Protein AF-A0A644WZZ4-F1 (afdb_monomer_lite)

Foldseek 3Di:
DEFAPPDADQALLAADDDCPVWRPHHDPQHVPDCARVPHQFDAQWEWGQTPVGAIDIDGDHDQPDQGRHFAFQVSVPDHYYYGYDRVLAPLVRVVRSLVNVLVVVLVVCVVPVHALVVDDYSCVCVVVVGGDNDCPPVVRQVSNPHDSVNSRVSSRVVNVVVVVVVCDPVNVVVVVVVVCCVPWNFFFALVSDPPVLSVLLVVCVVVVVQVHPVPRGSGDTPVRSVVSSVVVVVVVVVVD

Structure (mmCIF, N/CA/C/O backbone):
data_AF-A0A644WZZ4-F1
#
_entry.id   AF-A0A644WZZ4-F1
#
loop_
_atom_site.group_PDB
_atom_site.id
_atom_site.type_symb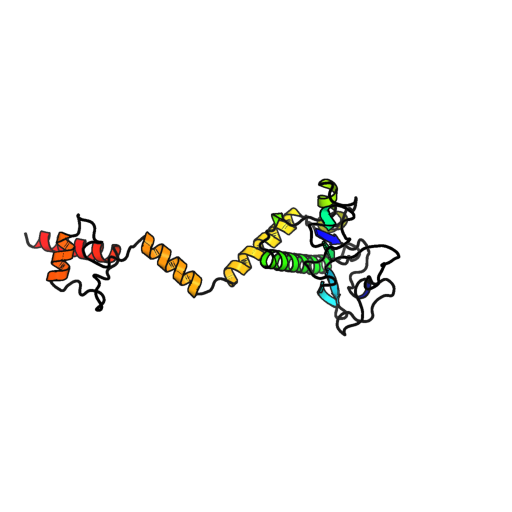ol
_atom_site.label_atom_id
_atom_site.label_alt_id
_atom_site.label_comp_id
_atom_site.label_asym_id
_atom_site.label_entity_id
_atom_site.label_seq_id
_atom_site.pdbx_PDB_ins_code
_atom_site.Cartn_x
_atom_site.Cartn_y
_atom_site.Cartn_z
_atom_site.occupancy
_atom_site.B_iso_or_equiv
_atom_site.auth_seq_id
_atom_site.auth_comp_id
_atom_site.auth_asym_id
_atom_site.auth_atom_id
_atom_site.pdbx_PDB_model_num
ATOM 1 N N . MET A 1 1 ? 5.176 6.376 -4.142 1.00 98.44 1 MET A N 1
ATOM 2 C CA . MET A 1 1 ? 4.920 6.642 -5.563 1.00 98.44 1 MET A CA 1
ATOM 3 C C . MET A 1 1 ? 4.856 5.302 -6.258 1.00 98.44 1 MET A C 1
ATOM 5 O O . MET A 1 1 ? 5.830 4.562 -6.210 1.00 98.44 1 MET A O 1
ATOM 9 N N . VAL A 1 2 ? 3.681 4.969 -6.779 1.00 98.62 2 VAL A N 1
ATOM 10 C CA . VAL A 1 2 ? 3.435 3.705 -7.474 1.00 98.62 2 VAL A CA 1
ATOM 11 C C . VAL A 1 2 ? 3.975 3.828 -8.894 1.00 98.62 2 VAL A C 1
ATOM 13 O O . VAL A 1 2 ? 3.577 4.754 -9.609 1.00 98.62 2 VAL A O 1
ATOM 16 N N . HIS A 1 3 ? 4.856 2.910 -9.272 1.00 98.56 3 HIS A N 1
ATOM 17 C CA . HIS A 1 3 ? 5.384 2.783 -10.622 1.00 98.56 3 HIS A CA 1
ATOM 18 C C . HIS A 1 3 ? 5.013 1.439 -11.240 1.00 98.56 3 HIS A C 1
ATOM 20 O O . HIS A 1 3 ? 4.603 0.505 -10.544 1.00 98.56 3 HIS A O 1
ATOM 26 N N . SER A 1 4 ? 5.174 1.337 -12.553 1.00 97.94 4 SER A N 1
ATOM 27 C CA . SER A 1 4 ? 5.207 0.053 -13.236 1.00 97.94 4 SER A CA 1
ATOM 28 C C . SER A 1 4 ? 6.288 0.039 -14.310 1.00 97.94 4 SER A C 1
ATOM 30 O O . SER A 1 4 ? 6.557 1.041 -14.971 1.00 97.94 4 SER A O 1
ATOM 32 N N . THR A 1 5 ? 6.900 -1.132 -14.487 1.00 96.44 5 THR A N 1
ATOM 33 C CA . THR A 1 5 ? 8.173 -1.283 -15.217 1.00 96.44 5 THR A CA 1
ATOM 34 C C . THR A 1 5 ? 8.126 -0.934 -16.711 1.00 96.44 5 THR A C 1
ATOM 36 O O . THR A 1 5 ? 9.178 -0.870 -17.351 1.00 96.44 5 THR A O 1
ATOM 39 N N . GLY A 1 6 ? 6.941 -0.752 -17.304 1.00 94.75 6 GLY A N 1
ATOM 40 C CA . GLY A 1 6 ? 6.762 -0.426 -18.722 1.00 94.75 6 GLY A CA 1
ATOM 41 C C . GLY A 1 6 ? 7.219 -1.521 -19.692 1.00 94.75 6 GLY A C 1
ATOM 42 O O . GLY A 1 6 ? 7.410 -1.253 -20.880 1.00 94.75 6 GLY A O 1
ATOM 43 N N . ALA A 1 7 ? 7.456 -2.740 -19.204 1.00 94.50 7 ALA A N 1
ATOM 44 C CA . ALA A 1 7 ? 8.013 -3.835 -19.982 1.00 94.50 7 ALA A CA 1
ATOM 45 C C . ALA A 1 7 ? 7.285 -5.143 -19.678 1.00 94.50 7 ALA A C 1
ATOM 47 O O . ALA A 1 7 ? 7.119 -5.500 -18.518 1.00 94.50 7 ALA A O 1
ATOM 48 N N . ASN A 1 8 ? 6.942 -5.894 -20.731 1.00 97.00 8 ASN A N 1
ATOM 49 C CA . ASN A 1 8 ? 6.299 -7.207 -20.636 1.00 97.00 8 ASN A CA 1
ATOM 50 C C . ASN A 1 8 ? 7.264 -8.261 -20.066 1.00 97.00 8 ASN A C 1
ATOM 52 O O . ASN A 1 8 ? 7.843 -9.079 -20.790 1.00 97.00 8 ASN A O 1
ATOM 56 N N . ASN A 1 9 ? 7.485 -8.194 -18.758 1.00 97.12 9 ASN A N 1
ATOM 57 C CA . ASN A 1 9 ? 8.237 -9.157 -17.986 1.00 97.12 9 ASN A CA 1
ATOM 58 C C . ASN A 1 9 ? 7.756 -9.148 -16.527 1.00 97.12 9 ASN A C 1
ATOM 60 O O . ASN A 1 9 ? 8.198 -8.309 -15.740 1.00 97.12 9 ASN A O 1
ATOM 64 N N . PRO A 1 10 ? 6.918 -10.123 -16.137 1.00 97.75 10 PRO A N 1
ATOM 65 C CA . PRO A 1 10 ? 6.328 -10.144 -14.805 1.00 97.75 10 PRO A CA 1
ATOM 66 C C . PRO A 1 10 ? 7.287 -10.664 -13.722 1.00 97.75 10 PRO A C 1
ATOM 68 O O . PRO A 1 10 ? 6.899 -10.750 -12.564 1.00 97.75 10 PRO A O 1
ATOM 71 N N . ASN A 1 11 ? 8.508 -11.089 -14.066 1.00 98.00 11 ASN A N 1
ATOM 72 C CA . ASN A 1 11 ? 9.377 -11.821 -13.142 1.00 98.00 11 ASN A CA 1
ATOM 73 C C . ASN A 1 11 ? 10.335 -10.884 -12.405 1.00 98.00 11 ASN A C 1
ATOM 75 O O . ASN A 1 11 ? 11.115 -10.176 -13.045 1.00 98.00 11 ASN A O 1
ATOM 79 N N . LEU A 1 12 ? 10.393 -10.989 -11.077 1.00 98.00 12 LEU A N 1
ATOM 80 C CA . LEU A 1 12 ? 11.305 -10.203 -10.242 1.00 98.00 12 LEU A CA 1
ATOM 81 C C . LEU A 1 12 ? 12.769 -10.411 -10.626 1.00 98.00 12 LEU A C 1
ATOM 83 O O . LEU A 1 12 ? 13.504 -9.436 -10.732 1.00 98.00 12 LEU A O 1
ATOM 87 N N . ARG A 1 13 ? 13.181 -11.641 -10.965 1.00 96.56 13 ARG A N 1
ATOM 88 C CA . ARG A 1 13 ? 14.552 -11.954 -11.426 1.00 96.56 13 ARG A CA 1
ATOM 89 C C . ARG A 1 13 ? 15.006 -11.167 -12.659 1.00 96.56 13 ARG A C 1
ATOM 91 O O . ARG A 1 13 ? 16.186 -11.182 -13.003 1.00 96.56 13 ARG A O 1
ATOM 98 N N . ARG A 1 14 ? 14.092 -10.507 -13.382 1.00 95.81 14 ARG A N 1
ATOM 99 C CA . ARG A 1 14 ? 14.459 -9.578 -14.457 1.00 95.81 14 ARG A CA 1
ATOM 100 C C . ARG A 1 14 ? 15.143 -8.329 -13.908 1.00 95.81 14 ARG A C 1
ATOM 102 O O . ARG A 1 14 ? 16.076 -7.849 -14.545 1.00 95.81 14 ARG A O 1
ATOM 109 N N . TYR A 1 15 ? 14.672 -7.830 -12.770 1.00 95.88 15 TYR A N 1
ATOM 110 C CA . TYR A 1 15 ? 15.026 -6.530 -12.203 1.00 95.88 15 TYR A CA 1
ATOM 111 C C . TYR A 1 15 ? 15.804 -6.651 -10.891 1.00 95.88 15 TYR A C 1
ATOM 113 O O . TYR A 1 15 ? 16.604 -5.779 -10.581 1.00 95.88 15 TYR A O 1
ATOM 121 N N . VAL A 1 16 ? 15.640 -7.743 -10.152 1.00 96.00 16 VAL A N 1
ATOM 122 C CA . VAL A 1 16 ? 16.248 -7.967 -8.838 1.00 96.00 16 VAL A CA 1
ATOM 123 C C . VAL A 1 16 ? 17.212 -9.150 -8.907 1.00 96.00 16 VAL A C 1
ATOM 125 O O . VAL A 1 16 ? 16.995 -10.112 -9.646 1.00 96.00 16 VAL A O 1
ATOM 128 N N . GLY A 1 17 ? 18.301 -9.061 -8.150 1.00 92.81 17 GLY A N 1
ATOM 129 C CA . GLY A 1 17 ? 19.272 -10.132 -7.955 1.00 92.81 17 GLY A CA 1
ATOM 130 C C . GLY A 1 17 ? 20.124 -9.871 -6.707 1.00 92.81 17 GLY A C 1
ATOM 131 O O . GLY A 1 17 ? 19.993 -8.799 -6.111 1.00 92.81 17 GLY A O 1
ATOM 132 N N . PRO A 1 18 ? 21.049 -10.774 -6.334 1.00 94.00 18 PRO A N 1
ATOM 133 C CA . PRO A 1 18 ? 21.341 -12.063 -6.972 1.00 94.00 18 PRO A CA 1
ATOM 134 C C . PRO A 1 18 ? 20.248 -13.116 -6.716 1.00 94.00 18 PRO A C 1
ATOM 136 O O . PRO A 1 18 ? 19.238 -12.822 -6.089 1.00 94.00 18 PRO A O 1
ATOM 139 N N . ASP A 1 19 ? 20.453 -14.334 -7.224 1.00 94.88 19 ASP A N 1
ATOM 140 C CA . ASP A 1 19 ? 19.618 -15.488 -6.870 1.00 94.88 19 ASP A CA 1
ATOM 141 C C . ASP A 1 19 ? 19.796 -15.817 -5.380 1.00 94.88 19 ASP A C 1
ATOM 143 O O . ASP A 1 19 ? 20.898 -16.145 -4.935 1.00 94.88 19 ASP A O 1
ATOM 147 N N . ASP A 1 20 ? 18.715 -15.694 -4.619 1.00 94.56 20 ASP A N 1
ATOM 148 C CA . ASP A 1 20 ? 18.629 -15.963 -3.183 1.00 94.56 20 ASP A CA 1
ATOM 149 C C . ASP A 1 20 ? 17.909 -17.289 -2.872 1.00 94.56 20 ASP A C 1
ATOM 151 O O . ASP A 1 20 ? 17.636 -17.595 -1.712 1.00 94.56 20 ASP A O 1
ATOM 155 N N . GLY A 1 21 ? 17.601 -18.085 -3.902 1.00 96.31 21 GLY A N 1
ATOM 156 C CA . GLY A 1 21 ? 16.806 -19.308 -3.808 1.00 96.31 21 GLY A CA 1
ATOM 157 C C . GLY A 1 21 ? 15.297 -19.104 -3.992 1.00 96.31 21 GLY A C 1
ATOM 158 O O . GLY A 1 21 ? 14.592 -20.093 -4.190 1.00 96.31 21 GLY A O 1
ATOM 159 N N . LEU A 1 22 ? 14.801 -17.861 -3.983 1.00 97.06 22 LEU A N 1
ATOM 160 C CA . LEU A 1 22 ? 13.390 -17.511 -4.207 1.00 97.06 22 LEU A CA 1
ATOM 161 C C . LEU A 1 22 ? 13.191 -16.809 -5.558 1.00 97.06 22 LEU A C 1
ATOM 163 O O . LEU A 1 22 ? 12.284 -17.146 -6.325 1.00 97.06 22 LEU A O 1
ATOM 167 N N . LEU A 1 23 ? 14.067 -15.854 -5.882 1.00 95.50 23 LEU A N 1
ATOM 168 C CA . LEU A 1 23 ? 14.059 -15.125 -7.154 1.00 95.50 23 LEU A CA 1
ATOM 169 C C . LEU A 1 23 ? 14.382 -16.044 -8.341 1.00 95.50 23 LEU A C 1
ATOM 171 O O . LEU A 1 23 ? 13.819 -15.894 -9.432 1.00 95.50 23 LEU A O 1
ATOM 175 N N . GLY A 1 24 ? 15.292 -16.997 -8.133 1.00 93.81 24 GLY A N 1
ATOM 176 C CA . GLY A 1 24 ? 15.939 -17.747 -9.200 1.00 93.81 24 GLY A CA 1
ATOM 177 C C . GLY A 1 24 ? 16.994 -16.912 -9.933 1.00 93.81 24 GLY A C 1
ATOM 178 O O . GLY A 1 24 ? 17.309 -15.777 -9.569 1.00 93.81 24 GLY A O 1
ATOM 179 N N . THR A 1 25 ? 17.554 -17.475 -11.005 1.00 95.62 25 THR A N 1
ATOM 180 C CA . THR A 1 25 ? 18.702 -16.870 -11.693 1.00 95.62 25 THR A CA 1
ATOM 181 C C . THR A 1 25 ? 18.374 -15.486 -12.259 1.00 95.62 25 THR A C 1
ATOM 183 O O . THR A 1 25 ? 17.538 -15.350 -13.158 1.00 95.62 25 THR A O 1
ATOM 186 N N . ALA A 1 26 ? 19.069 -14.467 -11.749 1.00 92.81 26 ALA A N 1
ATOM 187 C CA . ALA A 1 26 ? 18.889 -13.080 -12.155 1.00 92.81 26 ALA A CA 1
ATOM 188 C C . ALA A 1 26 ? 19.272 -12.848 -13.628 1.00 92.81 26 ALA A C 1
ATOM 190 O O . ALA A 1 26 ? 20.231 -13.410 -14.159 1.00 92.81 26 ALA A O 1
ATOM 191 N N . SER A 1 27 ? 18.525 -11.971 -14.293 1.00 91.50 27 SER A N 1
ATOM 192 C CA . SER A 1 27 ? 18.806 -11.524 -15.654 1.00 91.50 27 SER A CA 1
ATOM 193 C C . SER A 1 27 ? 20.043 -10.629 -15.690 1.00 91.50 27 SER A C 1
ATOM 195 O O . SER A 1 27 ? 20.307 -9.884 -14.752 1.00 91.50 27 SER A O 1
ATOM 197 N N . SER A 1 28 ? 20.760 -10.606 -16.813 1.00 88.56 28 SER A N 1
ATOM 198 C CA . SER A 1 28 ? 21.872 -9.671 -17.033 1.00 88.56 28 SER A CA 1
ATOM 199 C C . SER A 1 28 ? 21.457 -8.195 -17.065 1.00 88.56 28 SER A C 1
ATOM 201 O O . SER A 1 28 ? 22.319 -7.329 -16.983 1.00 88.56 28 SER A O 1
ATOM 203 N N . SER A 1 29 ? 20.160 -7.889 -17.190 1.00 85.75 29 SER A N 1
ATOM 204 C CA . SER A 1 29 ? 19.635 -6.514 -17.125 1.00 85.75 29 SER A CA 1
ATOM 205 C C . SER A 1 29 ? 18.977 -6.178 -15.783 1.00 85.75 29 SER A C 1
ATOM 207 O O . SER A 1 29 ? 18.126 -5.290 -15.732 1.00 85.75 29 SER A O 1
ATOM 209 N N . ASN A 1 30 ? 19.324 -6.904 -14.718 1.00 90.25 30 ASN A N 1
ATOM 210 C CA . ASN A 1 30 ? 18.849 -6.573 -13.381 1.00 90.25 30 ASN A CA 1
ATOM 211 C C . ASN A 1 30 ? 19.397 -5.211 -12.910 1.00 90.25 30 ASN A C 1
ATOM 213 O O . ASN A 1 30 ? 20.378 -4.687 -13.441 1.00 90.25 30 ASN A O 1
ATOM 217 N N . TRP A 1 31 ? 18.732 -4.641 -11.912 1.00 92.00 31 TRP A N 1
ATOM 218 C CA . TRP A 1 31 ? 19.016 -3.330 -11.340 1.00 92.00 31 TRP A CA 1
ATOM 219 C C . TRP A 1 31 ? 19.949 -3.395 -10.129 1.00 92.00 31 TRP A C 1
ATOM 221 O O . TRP A 1 31 ? 20.279 -2.356 -9.566 1.00 92.00 31 TRP A O 1
ATOM 231 N N . ASN A 1 32 ? 20.425 -4.581 -9.739 1.00 89.06 32 ASN A N 1
ATOM 232 C CA . ASN A 1 32 ? 21.452 -4.721 -8.709 1.00 89.06 32 ASN A CA 1
ATOM 233 C C . ASN A 1 32 ? 22.851 -4.458 -9.299 1.00 89.06 32 ASN A C 1
ATOM 235 O O . ASN A 1 32 ? 23.728 -5.321 -9.354 1.00 89.06 32 ASN A O 1
ATOM 239 N N . THR A 1 33 ? 23.028 -3.244 -9.808 1.00 88.75 33 THR A N 1
ATOM 240 C CA . THR A 1 33 ? 24.268 -2.711 -10.368 1.00 88.75 33 THR A CA 1
ATOM 241 C C . THR A 1 33 ? 24.299 -1.200 -10.145 1.00 88.75 33 THR A C 1
ATOM 243 O O . THR A 1 33 ? 23.255 -0.580 -9.967 1.00 88.75 33 THR A O 1
ATOM 246 N N . ALA A 1 34 ? 25.488 -0.592 -10.157 1.00 88.25 34 ALA A N 1
ATOM 247 C CA . ALA A 1 34 ? 25.653 0.831 -9.847 1.00 88.25 34 ALA A CA 1
ATOM 248 C C . ALA A 1 34 ? 24.878 1.757 -10.802 1.00 88.25 34 ALA A C 1
ATOM 250 O O . ALA A 1 34 ? 24.366 2.787 -10.374 1.00 88.25 34 ALA A O 1
ATOM 251 N N . THR A 1 35 ? 24.793 1.389 -12.084 1.00 91.00 35 THR A N 1
ATOM 252 C CA . THR A 1 35 ? 24.060 2.141 -13.111 1.00 91.00 35 THR A CA 1
ATOM 253 C C . THR A 1 35 ? 23.255 1.191 -14.007 1.00 91.00 35 THR A C 1
ATOM 255 O O . THR A 1 35 ? 23.743 0.753 -15.057 1.00 91.00 35 THR A O 1
ATOM 258 N N . PRO A 1 36 ? 22.025 0.807 -13.614 1.00 89.12 36 PRO A N 1
ATOM 259 C CA . PRO A 1 36 ? 21.179 -0.083 -14.408 1.00 89.12 36 PRO A CA 1
ATOM 260 C C . PRO A 1 36 ? 20.952 0.481 -15.813 1.00 89.12 36 PRO A C 1
ATOM 262 O O . PRO A 1 36 ? 20.465 1.596 -15.982 1.00 89.12 36 PRO A O 1
ATOM 265 N N . GLY A 1 37 ? 21.375 -0.259 -16.842 1.00 85.94 37 GLY A N 1
ATOM 266 C CA . GLY A 1 37 ? 21.316 0.221 -18.229 1.00 85.94 37 GLY A CA 1
ATOM 267 C C . GLY A 1 37 ? 22.141 1.489 -18.506 1.00 85.94 37 GLY A C 1
ATOM 268 O O . GLY A 1 37 ? 21.873 2.174 -19.488 1.00 85.94 37 GLY A O 1
ATOM 269 N N . GLY A 1 38 ? 23.121 1.816 -17.656 1.00 89.44 38 GLY A N 1
ATOM 270 C CA . GLY A 1 38 ? 23.905 3.052 -17.735 1.00 89.44 38 GLY A CA 1
ATOM 271 C C . GLY A 1 38 ? 23.214 4.283 -17.137 1.00 89.44 38 GLY A C 1
ATOM 272 O O . GLY A 1 38 ? 23.698 5.394 -17.343 1.00 89.44 38 GLY A O 1
ATOM 273 N N . LEU A 1 39 ? 22.106 4.105 -16.412 1.00 90.12 39 LEU A N 1
ATOM 274 C CA . LEU A 1 39 ? 21.310 5.185 -15.828 1.00 90.12 39 LEU A CA 1
ATOM 275 C C . LEU A 1 39 ? 21.472 5.254 -14.303 1.00 90.12 39 LEU A C 1
ATOM 277 O O . LEU A 1 39 ? 21.665 4.236 -13.642 1.00 90.12 39 LEU A O 1
ATOM 281 N N . GLU A 1 40 ? 21.342 6.455 -13.741 1.00 91.69 40 GLU A N 1
ATOM 282 C CA . GLU A 1 40 ? 21.278 6.695 -12.292 1.00 91.69 40 GLU A CA 1
ATOM 283 C C . GLU A 1 40 ? 19.836 6.525 -11.798 1.00 91.69 40 GLU A C 1
ATOM 285 O O . GLU A 1 40 ? 19.132 7.495 -11.516 1.00 91.69 40 GLU A O 1
ATOM 290 N N . VAL A 1 41 ? 19.375 5.275 -11.751 1.00 93.62 41 VAL A N 1
ATOM 291 C CA . VAL A 1 41 ? 17.999 4.923 -11.379 1.00 93.62 41 VAL A CA 1
ATOM 292 C C . VAL A 1 41 ? 17.980 3.882 -10.274 1.00 93.62 41 VAL A C 1
ATOM 294 O O . VAL A 1 41 ? 18.746 2.920 -10.293 1.00 93.62 41 VAL A O 1
ATOM 297 N N . CYS A 1 42 ? 17.093 4.072 -9.301 1.00 95.50 42 CYS A N 1
ATOM 298 C CA . CYS A 1 42 ? 16.861 3.110 -8.232 1.00 95.50 42 CYS A CA 1
ATOM 299 C C . CYS A 1 42 ? 15.506 3.343 -7.559 1.00 95.50 42 CYS A C 1
ATOM 301 O O . CYS A 1 42 ? 15.045 4.480 -7.420 1.00 95.50 42 CYS A O 1
ATOM 303 N N . VAL A 1 43 ? 14.885 2.250 -7.123 1.00 97.31 43 VAL A N 1
ATOM 304 C CA . VAL A 1 43 ? 13.589 2.217 -6.432 1.00 97.31 43 VAL A CA 1
ATOM 305 C C . VAL A 1 43 ? 13.736 1.446 -5.124 1.00 97.31 43 VAL A C 1
ATOM 307 O O . VAL A 1 43 ? 14.699 0.701 -4.930 1.00 97.31 43 VAL A O 1
ATOM 310 N N . HIS A 1 44 ? 12.794 1.636 -4.207 1.00 98.56 44 HIS A N 1
ATOM 311 C CA . HIS A 1 44 ? 12.852 1.040 -2.876 1.00 98.56 44 HIS A CA 1
ATOM 312 C C . HIS A 1 44 ? 12.401 -0.408 -2.862 1.00 98.56 44 HIS A C 1
ATOM 314 O O . HIS A 1 44 ? 12.876 -1.171 -2.026 1.00 98.56 44 HIS A O 1
ATOM 320 N N . ALA A 1 45 ? 11.515 -0.787 -3.779 1.00 98.56 45 ALA A N 1
ATOM 321 C CA . ALA A 1 45 ? 11.081 -2.161 -3.931 1.00 98.56 45 ALA A CA 1
ATOM 322 C C . ALA A 1 45 ? 10.579 -2.458 -5.344 1.00 98.56 45 ALA A C 1
ATOM 324 O O . ALA A 1 45 ? 10.227 -1.548 -6.100 1.00 98.56 45 ALA A O 1
ATOM 325 N N . PHE A 1 46 ? 10.499 -3.748 -5.650 1.00 98.62 46 PHE A N 1
ATOM 326 C CA . PHE A 1 46 ? 9.804 -4.298 -6.806 1.00 98.62 46 PHE A CA 1
ATOM 327 C C . PHE A 1 46 ? 8.696 -5.249 -6.355 1.00 98.62 46 PHE A C 1
ATOM 329 O O . PHE A 1 46 ? 8.846 -5.934 -5.348 1.00 98.62 46 PHE A O 1
ATOM 336 N N . ILE A 1 47 ? 7.622 -5.338 -7.132 1.00 98.88 47 ILE A N 1
ATOM 337 C CA . ILE A 1 47 ? 6.534 -6.304 -6.972 1.00 98.88 47 ILE A CA 1
ATOM 338 C C . ILE A 1 47 ? 6.446 -7.146 -8.243 1.00 98.88 47 ILE A C 1
ATOM 340 O O . ILE A 1 47 ? 6.420 -6.593 -9.343 1.00 98.88 47 ILE A O 1
ATOM 344 N N . GLY A 1 48 ? 6.391 -8.471 -8.124 1.00 98.62 48 GLY A N 1
ATOM 345 C CA . GLY A 1 48 ? 6.261 -9.360 -9.282 1.00 98.62 48 GLY A CA 1
ATOM 346 C C . GLY A 1 48 ? 6.371 -10.841 -8.929 1.00 98.62 48 GLY A C 1
ATOM 347 O O . GLY A 1 48 ? 6.304 -11.215 -7.762 1.00 98.62 48 GLY A O 1
ATOM 348 N N . LYS A 1 49 ? 6.546 -11.687 -9.951 1.00 98.56 49 LYS A N 1
ATOM 349 C CA . LYS A 1 49 ? 6.648 -13.147 -9.809 1.00 98.56 49 LYS A CA 1
ATOM 350 C C . LYS A 1 49 ? 8.014 -13.598 -9.294 1.00 98.56 49 LYS A C 1
ATOM 352 O O . LYS A 1 49 ? 9.046 -13.204 -9.850 1.00 98.56 49 LYS A O 1
ATOM 357 N N . LEU A 1 50 ? 7.993 -14.503 -8.321 1.00 98.25 50 LEU A N 1
ATOM 358 C CA . LEU A 1 50 ? 9.115 -15.355 -7.921 1.00 98.25 50 LEU A CA 1
ATOM 359 C C . LEU A 1 50 ? 9.301 -16.539 -8.878 1.00 98.25 50 LEU A C 1
ATOM 361 O O . LEU A 1 50 ? 8.520 -16.739 -9.815 1.00 98.25 50 LEU A O 1
ATOM 365 N N . ALA A 1 51 ? 10.350 -17.334 -8.651 1.00 97.31 51 ALA A N 1
ATOM 366 C CA . ALA A 1 51 ? 10.653 -18.509 -9.468 1.00 97.31 51 ALA A CA 1
ATOM 367 C C . ALA A 1 51 ? 9.530 -19.563 -9.450 1.00 97.31 51 ALA A C 1
ATOM 369 O O . ALA A 1 51 ? 9.327 -20.256 -10.448 1.00 97.31 51 ALA A O 1
ATOM 370 N N . ASP A 1 52 ? 8.776 -19.652 -8.353 1.00 96.94 52 ASP A N 1
ATOM 371 C CA . ASP A 1 52 ? 7.617 -20.538 -8.186 1.00 96.94 52 ASP A CA 1
ATOM 372 C C . ASP A 1 52 ? 6.290 -19.925 -8.684 1.00 96.94 52 ASP A C 1
ATOM 374 O O . ASP A 1 52 ? 5.229 -20.524 -8.522 1.00 96.94 52 ASP A O 1
ATOM 378 N N . CYS A 1 53 ? 6.353 -18.754 -9.331 1.00 94.81 53 CYS A N 1
ATOM 379 C CA . CYS A 1 53 ? 5.224 -17.959 -9.825 1.00 94.81 53 CYS A CA 1
ATOM 380 C C . CYS A 1 53 ? 4.332 -17.306 -8.756 1.00 94.81 53 CYS A C 1
ATOM 382 O O . CYS A 1 53 ? 3.358 -16.648 -9.140 1.00 94.81 53 CYS A O 1
ATOM 384 N N . SER A 1 54 ? 4.650 -17.425 -7.464 1.00 96.94 54 SER A N 1
ATOM 385 C CA . SER A 1 54 ? 4.009 -16.611 -6.425 1.00 96.94 54 SER A CA 1
ATOM 386 C C . SER A 1 54 ? 4.382 -15.130 -6.582 1.00 96.94 54 SER A C 1
ATOM 388 O O . SER A 1 54 ? 5.365 -14.795 -7.247 1.00 96.94 54 SER A O 1
ATOM 390 N N . ILE A 1 55 ? 3.562 -14.235 -6.028 1.00 97.81 55 ILE A N 1
ATOM 391 C CA . ILE A 1 55 ? 3.807 -12.788 -6.046 1.00 97.81 55 ILE A CA 1
ATOM 392 C C . ILE A 1 55 ? 4.491 -12.381 -4.748 1.00 97.81 55 ILE A C 1
ATOM 394 O O . ILE A 1 55 ? 4.121 -12.871 -3.685 1.00 97.81 55 ILE A O 1
ATOM 398 N N . ALA A 1 56 ? 5.471 -11.487 -4.842 1.00 98.12 56 ALA A N 1
ATOM 399 C CA . ALA A 1 56 ? 6.136 -10.927 -3.677 1.00 98.12 56 ALA A CA 1
ATOM 400 C C . ALA A 1 56 ? 6.541 -9.469 -3.898 1.00 98.12 56 ALA A C 1
ATOM 402 O O . ALA A 1 56 ? 6.865 -9.062 -5.020 1.00 98.12 56 ALA A O 1
ATOM 403 N N . THR A 1 57 ? 6.611 -8.721 -2.800 1.00 98.62 57 THR A N 1
ATOM 404 C CA . THR A 1 57 ? 7.385 -7.485 -2.691 1.00 98.62 57 THR A CA 1
ATOM 405 C C . THR A 1 57 ? 8.837 -7.793 -2.321 1.00 98.62 57 THR A C 1
ATOM 407 O O . THR A 1 57 ? 9.114 -8.445 -1.318 1.00 98.62 57 THR A O 1
ATOM 410 N N . TYR A 1 58 ? 9.783 -7.264 -3.094 1.00 97.69 58 TYR A N 1
ATOM 411 C CA . TYR A 1 58 ? 11.219 -7.337 -2.834 1.00 97.69 58 TYR A CA 1
ATOM 412 C C . TYR A 1 58 ? 11.788 -5.948 -2.579 1.00 97.69 58 TYR A C 1
ATOM 414 O O . TYR A 1 58 ? 11.885 -5.136 -3.500 1.00 97.69 58 TYR A O 1
ATOM 422 N N . GLN A 1 59 ? 12.183 -5.676 -1.335 1.00 97.44 59 GLN A N 1
ATOM 423 C CA . GLN A 1 59 ? 12.822 -4.417 -0.963 1.00 97.44 59 GLN A CA 1
ATOM 424 C C . GLN A 1 59 ? 14.273 -4.371 -1.461 1.00 97.44 59 GLN A C 1
ATOM 426 O O . GLN A 1 59 ? 15.084 -5.237 -1.144 1.00 97.44 59 GLN A O 1
ATOM 431 N N . THR A 1 60 ? 14.608 -3.326 -2.213 1.00 95.75 60 THR A N 1
ATOM 432 C CA . THR A 1 60 ? 15.923 -3.108 -2.834 1.00 95.75 60 THR A CA 1
ATOM 433 C C . THR A 1 60 ? 16.666 -1.897 -2.278 1.00 95.75 60 THR A C 1
ATOM 435 O O . THR A 1 60 ? 17.883 -1.821 -2.431 1.00 95.75 60 THR A O 1
ATOM 438 N N . LEU A 1 61 ? 15.977 -0.970 -1.602 1.00 96.19 61 LEU A N 1
ATOM 439 C CA . LEU A 1 61 ? 16.602 0.107 -0.826 1.00 96.19 61 LEU A CA 1
ATOM 440 C C . LEU A 1 61 ? 15.909 0.284 0.530 1.00 96.19 61 LEU A C 1
ATOM 442 O O . LEU A 1 61 ? 14.700 0.056 0.636 1.00 96.19 61 LEU A O 1
ATOM 446 N N . PRO A 1 62 ? 16.630 0.761 1.562 1.00 97.12 62 PRO A N 1
ATOM 447 C CA . PRO A 1 62 ? 16.006 1.188 2.808 1.00 97.12 62 PRO A CA 1
ATOM 448 C C . PRO A 1 62 ? 14.935 2.253 2.555 1.00 97.12 62 PRO A C 1
ATOM 450 O O . PRO A 1 62 ? 15.166 3.201 1.812 1.00 97.12 62 PRO A O 1
ATOM 453 N N . TRP A 1 63 ? 13.783 2.137 3.213 1.00 97.94 63 TRP A N 1
ATOM 454 C CA . TRP A 1 63 ? 12.646 3.057 3.055 1.00 97.94 63 TRP A CA 1
ATOM 455 C C . TRP A 1 63 ? 12.962 4.518 3.414 1.00 97.94 63 TRP A C 1
ATOM 457 O O . TRP A 1 63 ? 12.304 5.437 2.940 1.00 97.94 63 TRP A O 1
ATOM 467 N N . ASN A 1 64 ? 13.969 4.731 4.264 1.00 94.50 64 ASN A N 1
ATOM 468 C CA . ASN A 1 64 ? 14.437 6.043 4.710 1.00 94.50 64 ASN A CA 1
ATOM 469 C C . ASN A 1 64 ? 15.617 6.586 3.883 1.00 94.50 64 ASN A C 1
ATOM 471 O O . ASN A 1 64 ? 16.208 7.603 4.252 1.00 94.50 64 ASN A O 1
ATOM 475 N N . MET A 1 65 ? 15.996 5.904 2.803 1.00 95.62 65 MET A N 1
ATOM 476 C CA . MET A 1 65 ? 17.022 6.358 1.875 1.00 95.62 65 MET A CA 1
ATOM 477 C C . MET A 1 65 ? 16.376 7.098 0.706 1.00 95.62 65 MET A C 1
ATOM 479 O O . MET A 1 65 ? 15.276 6.779 0.282 1.00 95.62 65 MET A O 1
ATOM 483 N N . ARG A 1 66 ? 17.074 8.089 0.152 1.00 96.62 66 ARG A N 1
ATOM 484 C CA . ARG A 1 66 ? 16.642 8.747 -1.083 1.00 96.62 66 ARG A CA 1
ATOM 485 C C . ARG A 1 66 ? 16.795 7.793 -2.275 1.00 96.62 66 ARG A C 1
ATOM 487 O O . ARG A 1 66 ? 17.898 7.311 -2.516 1.00 96.62 66 ARG A O 1
ATOM 494 N N . GLY A 1 67 ? 15.732 7.619 -3.060 1.00 95.25 67 GLY A N 1
ATOM 495 C CA . GLY A 1 67 ? 15.778 6.944 -4.362 1.00 95.25 67 GLY A CA 1
ATOM 496 C C . GLY A 1 67 ? 15.938 7.900 -5.555 1.00 95.25 67 GLY A C 1
ATOM 497 O O . GLY A 1 67 ? 15.861 9.128 -5.423 1.00 95.25 67 GLY A O 1
ATOM 498 N N . TRP A 1 68 ? 16.116 7.323 -6.744 1.00 96.94 68 TRP A N 1
ATOM 499 C CA . TRP A 1 68 ? 16.161 8.015 -8.039 1.00 96.94 68 TRP A CA 1
ATOM 500 C C . TRP A 1 68 ? 15.132 7.397 -8.991 1.00 96.94 68 TRP A C 1
ATOM 502 O O . TRP A 1 68 ? 15.474 6.797 -10.005 1.00 96.94 68 TRP A O 1
ATOM 512 N N . HIS A 1 69 ? 13.855 7.517 -8.633 1.00 96.62 69 HIS A N 1
ATOM 513 C CA . HIS A 1 69 ? 12.750 6.820 -9.303 1.00 96.62 69 HIS A CA 1
ATOM 514 C C . HIS A 1 69 ? 11.784 7.757 -10.041 1.00 96.62 69 HIS A C 1
ATOM 516 O O . HIS A 1 69 ? 11.128 7.355 -10.993 1.00 96.62 69 HIS A O 1
ATOM 522 N N . ALA A 1 70 ? 11.693 9.022 -9.628 1.00 97.12 70 ALA A N 1
ATOM 523 C CA . ALA A 1 70 ? 10.688 9.954 -10.131 1.00 97.12 70 ALA A CA 1
ATOM 524 C C . ALA A 1 70 ? 11.216 10.960 -11.163 1.00 97.12 70 ALA A C 1
ATOM 526 O O . ALA A 1 70 ? 10.433 11.731 -11.702 1.00 97.12 70 ALA A O 1
ATOM 527 N N . GLY A 1 71 ? 12.532 11.051 -11.388 1.00 95.62 71 GLY A N 1
ATOM 528 C CA . GLY A 1 71 ? 13.098 12.046 -12.315 1.00 95.62 71 GLY A CA 1
ATOM 529 C C . GLY A 1 71 ? 12.795 13.512 -11.950 1.00 95.62 71 GLY A C 1
ATOM 530 O O . GLY A 1 71 ? 12.764 14.371 -12.827 1.00 95.62 71 GLY A O 1
ATOM 531 N N . GLY A 1 72 ? 12.547 13.815 -10.669 1.00 96.06 72 GLY A N 1
ATOM 532 C CA . GLY A 1 72 ? 12.147 15.150 -10.214 1.00 96.06 72 GLY A CA 1
ATOM 533 C C . GLY A 1 72 ? 12.147 15.318 -8.687 1.00 96.06 72 GLY A C 1
ATOM 534 O O . GL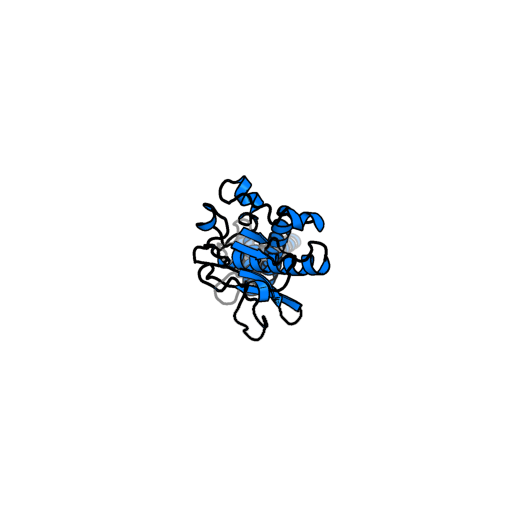Y A 1 72 ? 12.648 14.442 -7.972 1.00 96.06 72 GLY A O 1
ATOM 535 N N . PRO A 1 73 ? 11.602 16.440 -8.167 1.00 97.88 73 PRO A N 1
ATOM 536 C CA . PRO A 1 73 ? 11.523 16.742 -6.734 1.00 97.88 73 PRO A CA 1
ATOM 537 C C . PRO A 1 73 ? 10.974 15.618 -5.848 1.00 97.88 73 PRO A C 1
ATOM 539 O O . PRO A 1 73 ? 11.390 15.514 -4.694 1.00 97.88 73 PRO A O 1
ATOM 542 N N . ALA A 1 74 ? 10.094 14.761 -6.375 1.00 97.75 74 ALA A N 1
ATOM 543 C CA . ALA A 1 74 ? 9.525 13.629 -5.647 1.00 97.75 74 ALA A CA 1
ATOM 544 C C . ALA A 1 74 ? 10.577 12.621 -5.151 1.00 97.75 74 ALA A C 1
ATOM 546 O O . ALA A 1 74 ? 10.340 11.966 -4.140 1.00 97.75 74 ALA A O 1
ATOM 547 N N . ASN A 1 75 ? 11.764 12.558 -5.769 1.00 97.88 75 ASN A N 1
ATOM 548 C CA . ASN A 1 75 ? 12.884 11.754 -5.263 1.00 97.88 75 ASN A CA 1
ATOM 549 C C . ASN A 1 75 ? 13.271 12.116 -3.818 1.00 97.88 75 ASN A C 1
ATOM 551 O O . ASN A 1 75 ? 13.827 11.289 -3.109 1.00 97.88 75 ASN A O 1
ATOM 555 N N . ASN A 1 76 ? 13.007 13.349 -3.374 1.00 97.38 76 ASN A N 1
ATOM 556 C CA . ASN A 1 76 ? 13.373 13.812 -2.035 1.00 97.38 76 ASN A CA 1
ATOM 557 C C . ASN A 1 76 ? 12.275 13.585 -0.983 1.00 97.38 76 ASN A C 1
ATOM 559 O O . ASN A 1 76 ? 12.493 13.913 0.181 1.00 97.38 76 ASN A O 1
ATOM 563 N N . SER A 1 77 ? 11.089 13.108 -1.374 1.00 94.75 77 SER A N 1
ATOM 564 C CA . SER A 1 77 ? 9.914 13.086 -0.489 1.00 94.75 77 SER A CA 1
ATOM 565 C C . SER A 1 77 ? 9.003 11.867 -0.632 1.00 94.75 77 SER A C 1
ATOM 567 O O . SER A 1 77 ? 8.046 11.755 0.131 1.00 94.75 77 SER A O 1
ATOM 569 N N . TYR A 1 78 ? 9.276 10.949 -1.564 1.00 97.88 78 TYR A N 1
ATOM 570 C CA . TYR A 1 78 ? 8.463 9.753 -1.775 1.00 97.88 78 TYR A CA 1
ATOM 571 C C . TYR A 1 78 ? 9.298 8.476 -1.744 1.00 97.88 78 TYR A C 1
ATOM 573 O O . TYR A 1 78 ? 10.392 8.410 -2.291 1.00 97.88 78 TYR A O 1
ATOM 581 N N . ILE A 1 79 ? 8.700 7.423 -1.189 1.00 98.69 79 ILE A N 1
ATOM 582 C CA . ILE A 1 79 ? 9.131 6.041 -1.401 1.00 98.69 79 ILE A CA 1
ATOM 583 C C . ILE A 1 79 ? 8.566 5.580 -2.748 1.00 98.69 79 ILE A C 1
ATOM 585 O O . ILE A 1 79 ? 7.347 5.498 -2.901 1.00 98.69 79 ILE A O 1
ATOM 589 N N . GLY A 1 80 ? 9.411 5.330 -3.747 1.00 98.31 80 GLY A N 1
ATOM 590 C CA . GLY A 1 80 ? 9.030 4.729 -5.035 1.00 98.31 80 GLY A CA 1
ATOM 591 C C . GLY A 1 80 ? 9.212 3.213 -5.078 1.00 98.31 80 GLY A C 1
ATOM 592 O O . GLY A 1 80 ? 10.253 2.732 -4.631 1.00 98.31 80 GLY A O 1
ATOM 593 N N . PHE A 1 81 ? 8.248 2.485 -5.645 1.00 98.81 81 PHE A N 1
ATOM 594 C CA . PHE A 1 81 ? 8.344 1.048 -5.931 1.00 98.81 81 PHE A CA 1
ATOM 595 C C . PHE A 1 81 ? 7.776 0.725 -7.317 1.00 98.81 81 PHE A C 1
ATOM 597 O O . PHE A 1 81 ? 6.892 1.434 -7.793 1.00 98.81 81 PHE A O 1
ATOM 604 N N . GLU A 1 82 ? 8.271 -0.347 -7.929 1.00 98.69 82 GLU A N 1
ATOM 605 C CA . GLU A 1 82 ? 7.930 -0.780 -9.289 1.00 98.69 82 GLU A CA 1
ATOM 606 C C . GLU A 1 82 ? 7.069 -2.038 -9.292 1.00 98.69 82 GLU A C 1
ATOM 608 O O . GLU A 1 82 ? 7.428 -3.041 -8.679 1.00 98.69 82 GLU A O 1
ATOM 613 N N . ILE A 1 83 ? 5.969 -2.028 -10.040 1.00 98.81 83 ILE A N 1
ATOM 614 C CA . ILE A 1 83 ? 5.197 -3.236 -10.337 1.00 98.81 83 ILE A CA 1
ATOM 615 C C . ILE A 1 83 ? 5.675 -3.807 -11.680 1.00 98.81 83 ILE A C 1
ATOM 617 O O . ILE A 1 83 ? 5.617 -3.139 -12.717 1.00 98.81 83 ILE A O 1
ATOM 621 N N . CYS A 1 84 ? 6.151 -5.052 -11.678 1.00 98.56 84 CYS A N 1
ATOM 622 C CA . CYS A 1 84 ? 6.554 -5.760 -12.891 1.00 98.56 84 CYS A CA 1
ATOM 623 C C . CYS A 1 84 ? 5.329 -5.973 -13.790 1.00 98.56 84 CYS A C 1
ATOM 625 O O . CYS A 1 84 ? 4.330 -6.544 -13.350 1.00 98.56 84 CYS A O 1
ATOM 627 N N . GLU A 1 85 ? 5.390 -5.542 -15.047 1.00 98.31 85 GLU A N 1
ATOM 628 C CA . GLU A 1 85 ? 4.254 -5.655 -15.967 1.00 98.31 85 GLU A CA 1
ATOM 629 C C . GLU A 1 85 ? 4.257 -7.007 -16.689 1.00 98.31 85 GLU A C 1
ATOM 631 O O . GLU A 1 85 ? 5.304 -7.589 -16.977 1.00 98.31 85 GLU A O 1
ATOM 636 N N . ASP A 1 86 ? 3.073 -7.513 -17.016 1.00 96.38 86 ASP A N 1
ATOM 637 C CA . ASP A 1 86 ? 2.899 -8.531 -18.050 1.00 96.38 86 ASP A CA 1
ATOM 638 C C . ASP A 1 86 ? 2.694 -7.856 -19.424 1.00 96.38 86 ASP A C 1
ATOM 640 O O . ASP A 1 86 ? 3.091 -6.715 -19.658 1.00 96.38 86 ASP A O 1
ATOM 644 N N . GLY A 1 87 ? 2.027 -8.538 -20.356 1.00 96.62 87 GLY A N 1
ATOM 645 C CA . GLY A 1 87 ? 1.570 -7.947 -21.613 1.00 96.62 87 GLY A CA 1
ATOM 646 C C . GLY A 1 87 ? 0.393 -6.974 -21.465 1.00 96.62 87 GLY A C 1
ATOM 647 O O . GLY A 1 87 ? -0.249 -6.682 -22.473 1.00 96.62 87 GLY A O 1
ATOM 648 N N . LEU A 1 88 ? 0.082 -6.498 -20.252 1.00 97.25 88 LEU A N 1
ATOM 649 C CA . LEU A 1 88 ? -1.049 -5.630 -19.906 1.00 97.25 88 LEU A CA 1
ATOM 650 C C . LEU A 1 88 ? -2.429 -6.272 -20.101 1.00 97.25 88 LEU A C 1
ATOM 652 O O . LEU A 1 88 ? -3.411 -5.562 -20.338 1.00 97.25 88 LEU A O 1
ATOM 656 N N . THR A 1 89 ? -2.504 -7.603 -20.109 1.00 95.19 89 THR A N 1
ATOM 657 C CA . THR A 1 89 ? -3.722 -8.328 -20.523 1.00 95.19 89 THR A CA 1
ATOM 658 C C . THR A 1 89 ? -4.113 -9.454 -19.579 1.00 95.19 89 THR A C 1
ATOM 660 O O . THR A 1 89 ? -5.293 -9.803 -19.525 1.00 95.19 89 THR A O 1
ATOM 663 N N . ASP A 1 90 ? -3.179 -9.994 -18.798 1.00 94.81 90 ASP A N 1
ATOM 664 C CA . ASP A 1 90 ? -3.453 -11.025 -17.805 1.00 94.81 90 ASP A CA 1
ATOM 665 C C . ASP A 1 90 ? -4.117 -10.401 -16.571 1.00 94.81 90 ASP A C 1
ATOM 667 O O . ASP A 1 90 ? -3.470 -9.844 -15.684 1.00 94.81 90 ASP A O 1
ATOM 671 N N . ALA A 1 91 ? -5.446 -10.496 -16.520 1.00 93.38 91 ALA A N 1
ATOM 672 C CA . ALA A 1 91 ? -6.225 -9.979 -15.404 1.00 93.38 91 ALA A CA 1
ATOM 673 C C . ALA A 1 91 ? -5.880 -10.672 -14.078 1.00 93.38 91 ALA A C 1
ATOM 675 O O . ALA A 1 91 ? -5.826 -10.005 -13.049 1.00 93.38 91 ALA A O 1
ATOM 676 N N . SER A 1 92 ? -5.634 -11.985 -14.084 1.00 94.00 92 SER A N 1
ATOM 677 C CA . SER A 1 92 ? -5.320 -12.733 -12.863 1.00 94.00 92 SER A CA 1
ATOM 678 C C . SER A 1 92 ? -3.994 -12.279 -12.270 1.00 94.00 92 SER A C 1
ATOM 680 O O . SER A 1 92 ? -3.916 -12.023 -11.070 1.00 94.00 92 SER A O 1
ATOM 682 N N . TYR A 1 93 ? -2.974 -12.116 -13.114 1.00 97.56 93 TYR A N 1
ATOM 683 C CA . TYR A 1 93 ? -1.703 -11.549 -12.684 1.00 97.56 93 TYR A CA 1
ATOM 684 C C . TYR A 1 93 ? -1.862 -10.113 -12.186 1.00 97.56 93 TYR A C 1
ATOM 686 O O . TYR A 1 93 ? -1.401 -9.808 -11.088 1.00 97.56 93 TYR A O 1
ATOM 694 N N . PHE A 1 94 ? -2.554 -9.261 -12.952 1.00 98.25 94 PHE A N 1
ATOM 695 C CA . PHE A 1 94 ? -2.803 -7.873 -12.570 1.00 98.25 94 PHE A CA 1
ATOM 696 C C . PHE A 1 94 ? -3.433 -7.775 -11.180 1.00 98.25 94 PHE A C 1
ATOM 698 O O . PHE A 1 94 ? -2.926 -7.044 -10.337 1.00 98.25 94 PHE A O 1
ATOM 705 N N . PHE A 1 95 ? -4.507 -8.524 -10.909 1.00 96.81 95 PHE A N 1
ATOM 706 C CA . PHE A 1 95 ? -5.175 -8.470 -9.608 1.00 96.81 95 PHE A CA 1
ATOM 707 C C . PHE A 1 95 ? -4.284 -8.963 -8.465 1.00 96.81 95 PHE A C 1
ATOM 709 O O . PHE A 1 95 ? -4.365 -8.407 -7.373 1.00 96.81 95 PHE A O 1
ATOM 716 N N . ALA A 1 96 ? -3.409 -9.941 -8.713 1.00 95.75 96 ALA A N 1
ATOM 717 C CA . ALA A 1 96 ? -2.472 -10.424 -7.704 1.00 95.75 96 ALA A CA 1
ATOM 718 C C . ALA A 1 96 ? -1.417 -9.363 -7.338 1.00 95.75 96 ALA A C 1
ATOM 720 O O . ALA A 1 96 ? -1.225 -9.074 -6.161 1.00 95.75 96 ALA A O 1
ATOM 721 N N . VAL A 1 97 ? -0.782 -8.718 -8.325 1.00 98.69 97 VAL A N 1
ATOM 722 C CA . VAL A 1 97 ? 0.192 -7.643 -8.043 1.00 98.69 97 VAL A CA 1
ATOM 723 C C . VAL A 1 97 ? -0.463 -6.347 -7.569 1.00 98.69 97 VAL A C 1
ATOM 725 O O . VAL A 1 97 ? 0.149 -5.589 -6.823 1.00 98.69 97 VAL A O 1
ATOM 728 N N . TYR A 1 98 ? -1.709 -6.089 -7.969 1.00 98.62 98 TYR A N 1
ATOM 729 C CA . TYR A 1 98 ? -2.500 -4.965 -7.474 1.00 98.62 98 TYR A CA 1
ATOM 730 C C . TYR A 1 98 ? -2.815 -5.128 -5.984 1.00 98.62 98 TYR A C 1
ATOM 732 O O . TYR A 1 98 ? -2.714 -4.150 -5.246 1.00 98.62 98 TYR A O 1
ATOM 740 N N . GLN A 1 99 ? -3.153 -6.346 -5.539 1.00 98.12 99 GLN A N 1
ATOM 741 C CA . GLN A 1 99 ? -3.345 -6.645 -4.119 1.00 98.12 99 GLN A CA 1
ATOM 742 C C . GLN A 1 99 ? -2.036 -6.508 -3.335 1.00 98.12 99 GLN A C 1
ATOM 744 O O . GLN A 1 99 ? -2.004 -5.776 -2.355 1.00 98.12 99 GLN A O 1
ATOM 749 N N . GLU A 1 100 ? -0.938 -7.094 -3.817 1.00 98.69 100 GLU A N 1
ATOM 750 C CA . GLU A 1 100 ? 0.377 -6.955 -3.169 1.00 98.69 100 GLU A CA 1
ATOM 751 C C . GLU A 1 100 ? 0.808 -5.478 -3.052 1.00 98.69 100 GLU A C 1
ATOM 753 O O . GLU A 1 100 ? 1.357 -5.049 -2.039 1.00 98.69 100 GLU A O 1
ATOM 758 N N . ALA A 1 101 ? 0.510 -4.656 -4.065 1.00 98.88 101 ALA A N 1
ATOM 759 C CA . ALA A 1 101 ? 0.775 -3.221 -4.018 1.00 98.88 101 ALA A CA 1
ATOM 760 C C . ALA A 1 101 ? -0.096 -2.486 -2.985 1.00 98.88 101 ALA A C 1
ATOM 762 O O . ALA A 1 101 ? 0.385 -1.536 -2.362 1.00 98.88 101 ALA A O 1
ATOM 763 N N . ILE A 1 102 ? -1.354 -2.904 -2.788 1.00 98.75 102 ILE A N 1
ATOM 764 C CA . ILE A 1 102 ? -2.199 -2.400 -1.695 1.00 98.75 102 ILE A CA 1
ATOM 765 C C . ILE A 1 102 ? -1.553 -2.747 -0.356 1.00 98.75 102 ILE A C 1
ATOM 767 O O . ILE A 1 102 ? -1.356 -1.846 0.457 1.00 98.75 102 ILE A O 1
ATOM 771 N N . ASP A 1 103 ? -1.170 -4.007 -0.159 1.00 98.38 103 ASP A N 1
ATOM 772 C CA . ASP A 1 103 ? -0.618 -4.508 1.103 1.00 98.38 103 ASP A CA 1
ATOM 773 C C . ASP A 1 103 ? 0.695 -3.792 1.461 1.00 98.38 103 ASP A C 1
ATOM 775 O O . ASP A 1 103 ? 0.873 -3.329 2.592 1.00 98.38 103 ASP A O 1
ATOM 779 N N . LEU A 1 104 ? 1.576 -3.575 0.476 1.00 98.75 104 LEU A N 1
ATOM 780 C CA . LEU A 1 104 ? 2.782 -2.763 0.646 1.00 98.75 104 LEU A CA 1
ATOM 781 C C . LEU A 1 104 ? 2.450 -1.318 1.045 1.00 98.75 104 LEU A C 1
ATOM 783 O O . LEU A 1 104 ? 3.088 -0.750 1.936 1.00 98.75 104 LEU A O 1
ATOM 787 N N . CYS A 1 105 ? 1.465 -0.697 0.395 1.00 98.69 105 CYS A N 1
ATOM 788 C CA . CYS A 1 105 ? 1.043 0.657 0.737 1.00 98.69 105 CYS A CA 1
ATOM 789 C C . CYS A 1 105 ? 0.451 0.742 2.151 1.00 98.69 105 CYS A C 1
ATOM 791 O O . CYS A 1 105 ? 0.797 1.676 2.872 1.00 98.69 105 CYS A O 1
ATOM 793 N N . VAL A 1 106 ? -0.368 -0.226 2.571 1.00 98.38 106 VAL A N 1
ATOM 794 C CA . VAL A 1 106 ? -0.900 -0.329 3.942 1.00 98.38 106 VAL A CA 1
ATOM 795 C C . VAL A 1 106 ? 0.244 -0.443 4.949 1.00 98.38 106 VAL A C 1
ATOM 797 O O . VAL A 1 106 ? 0.297 0.334 5.905 1.00 98.38 106 VAL A O 1
ATOM 800 N N . TYR A 1 107 ? 1.202 -1.342 4.702 1.00 98.00 107 TYR A N 1
ATOM 801 C CA . TYR A 1 107 ? 2.388 -1.514 5.544 1.00 98.00 107 TYR A CA 1
ATOM 802 C C . TYR A 1 107 ? 3.170 -0.203 5.709 1.00 98.00 107 TYR A C 1
ATOM 804 O O . TYR A 1 107 ? 3.475 0.204 6.832 1.00 98.00 107 TYR A O 1
ATOM 812 N N . LEU A 1 108 ? 3.457 0.498 4.608 1.00 98.25 108 LEU A N 1
ATOM 813 C CA . LEU A 1 108 ? 4.185 1.770 4.638 1.00 98.25 108 LEU A CA 1
ATOM 814 C C . LEU A 1 108 ? 3.381 2.887 5.316 1.00 98.25 108 LEU A C 1
ATOM 816 O O . LEU A 1 108 ? 3.959 3.707 6.032 1.00 98.25 108 LEU A O 1
ATOM 820 N N . CYS A 1 109 ? 2.061 2.918 5.122 1.00 98.19 109 CYS A N 1
ATOM 821 C CA . CYS A 1 109 ? 1.174 3.849 5.809 1.00 98.19 109 CYS A CA 1
ATOM 822 C C . CYS A 1 109 ? 1.234 3.658 7.325 1.00 98.19 109 CYS A C 1
ATOM 824 O O . CYS A 1 109 ? 1.490 4.628 8.038 1.00 98.19 109 CYS A O 1
ATOM 826 N N . LYS A 1 110 ? 1.114 2.418 7.812 1.00 95.44 110 LYS A N 1
ATOM 827 C CA . LYS A 1 110 ? 1.252 2.096 9.239 1.00 95.44 110 LYS A CA 1
ATOM 828 C C . LYS A 1 110 ? 2.642 2.454 9.773 1.00 95.44 110 LYS A C 1
ATOM 830 O O . LYS A 1 110 ? 2.751 3.114 10.803 1.00 95.44 110 LYS A O 1
ATOM 835 N N . LEU A 1 111 ? 3.702 2.081 9.050 1.00 96.25 111 LEU A N 1
ATOM 836 C CA . LEU A 1 111 ? 5.090 2.309 9.468 1.00 96.25 111 LEU A CA 1
ATOM 837 C C . LEU A 1 111 ? 5.421 3.798 9.674 1.00 96.25 111 LEU A C 1
ATOM 839 O O . LEU A 1 111 ? 6.212 4.134 10.555 1.00 96.25 111 LEU A O 1
ATOM 843 N N . TYR A 1 112 ? 4.828 4.682 8.869 1.00 96.69 112 TYR A N 1
ATOM 844 C CA . TYR A 1 112 ? 5.150 6.112 8.857 1.00 96.69 112 TYR A CA 1
ATOM 845 C C . TYR A 1 112 ? 4.004 7.031 9.303 1.00 96.69 112 TYR A C 1
ATOM 847 O O . TYR A 1 112 ? 4.155 8.252 9.234 1.00 96.69 112 TYR A O 1
ATOM 855 N N . GLY A 1 113 ? 2.872 6.482 9.755 1.00 95.75 113 GLY A N 1
ATOM 856 C CA . GLY A 1 113 ? 1.686 7.267 10.117 1.00 95.75 113 GLY A CA 1
ATOM 857 C C . GLY A 1 113 ? 1.102 8.055 8.936 1.00 95.75 113 GLY A C 1
ATOM 858 O O . GLY A 1 113 ? 0.687 9.202 9.099 1.00 95.75 113 GLY A O 1
ATOM 859 N N . LEU A 1 114 ? 1.132 7.472 7.735 1.00 96.62 114 LEU A N 1
ATOM 860 C CA . LEU A 1 114 ? 0.580 8.057 6.509 1.00 96.62 114 LEU A CA 1
ATOM 861 C C . LEU A 1 114 ? -0.817 7.494 6.222 1.00 96.62 114 LEU A C 1
ATOM 863 O O . LEU A 1 114 ? -1.239 6.496 6.795 1.00 96.62 114 LEU A O 1
ATOM 867 N N . THR A 1 115 ? -1.509 8.104 5.266 1.00 97.56 115 THR A N 1
ATOM 868 C CA . THR A 1 115 ? -2.841 7.679 4.806 1.00 97.56 115 THR A CA 1
ATOM 869 C C . THR A 1 115 ? -2.833 7.412 3.303 1.00 97.56 115 THR A C 1
ATOM 871 O O . THR A 1 115 ? -1.865 7.737 2.605 1.00 97.56 115 THR A O 1
ATOM 874 N N . GLU A 1 116 ? -3.935 6.894 2.761 1.00 98.12 116 GLU A N 1
ATOM 875 C CA . GLU A 1 116 ? -4.110 6.695 1.321 1.00 98.12 116 GLU A CA 1
ATOM 876 C C . GLU A 1 116 ? -3.921 7.991 0.516 1.00 98.12 116 GLU A C 1
ATOM 878 O O . GLU A 1 116 ? -3.535 7.959 -0.653 1.00 98.12 116 GLU A O 1
ATOM 883 N N . GLN A 1 117 ? -4.155 9.151 1.138 1.00 98.12 117 GLN A N 1
ATOM 884 C CA . GLN A 1 117 ? -4.026 10.464 0.499 1.00 98.12 117 GLN A CA 1
ATOM 885 C C . GLN A 1 117 ? -2.573 10.817 0.160 1.00 98.12 117 GLN A C 1
ATOM 887 O O . GLN A 1 117 ? -2.324 11.668 -0.696 1.00 98.12 117 GLN A O 1
ATOM 892 N N . ASN A 1 118 ? -1.605 10.156 0.798 1.00 98.44 118 ASN A N 1
ATOM 893 C CA . ASN A 1 118 ? -0.181 10.330 0.522 1.00 98.44 118 ASN A CA 1
ATOM 894 C C . ASN A 1 118 ? 0.292 9.517 -0.699 1.00 98.44 118 ASN A C 1
ATOM 896 O O . ASN A 1 118 ? 1.450 9.632 -1.108 1.00 98.44 118 ASN A O 1
ATOM 900 N N . ILE A 1 119 ? -0.582 8.701 -1.297 1.00 98.75 119 ILE A N 1
ATOM 901 C CA . ILE A 1 119 ? -0.240 7.786 -2.385 1.00 98.75 119 ILE A CA 1
ATOM 902 C C . ILE A 1 119 ? -0.561 8.416 -3.743 1.00 98.75 119 ILE A C 1
ATOM 904 O O . ILE A 1 119 ? -1.706 8.750 -4.054 1.00 98.75 119 ILE A O 1
ATOM 908 N N . ILE A 1 120 ? 0.467 8.497 -4.587 1.00 98.69 120 ILE A N 1
ATOM 909 C CA . ILE A 1 120 ? 0.379 8.943 -5.984 1.00 98.69 120 ILE A CA 1
ATOM 910 C C . ILE A 1 120 ? 1.080 7.948 -6.911 1.00 98.69 120 ILE A C 1
ATOM 912 O O . ILE A 1 120 ? 2.020 7.272 -6.481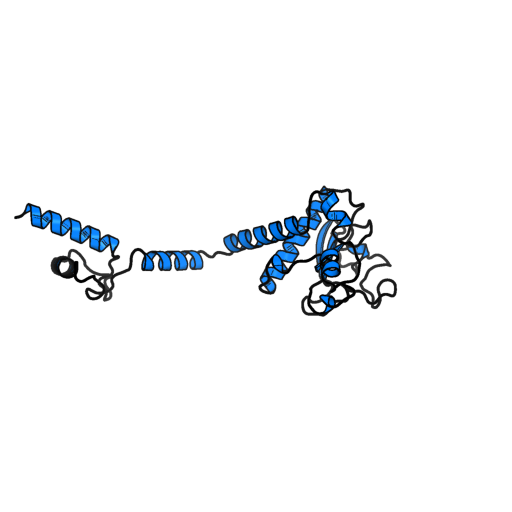 1.00 98.69 120 ILE A O 1
ATOM 916 N N . CYS A 1 121 ? 0.674 7.886 -8.178 1.00 98.62 121 CYS A N 1
ATOM 917 C CA . CYS A 1 121 ? 1.477 7.268 -9.244 1.00 98.62 121 CYS A CA 1
ATOM 918 C C . CYS A 1 121 ? 2.440 8.273 -9.901 1.00 98.62 121 CYS A C 1
ATOM 920 O O . CYS A 1 121 ? 2.382 9.476 -9.618 1.00 98.62 121 CYS A O 1
ATOM 922 N N . HIS A 1 122 ? 3.320 7.800 -10.789 1.00 98.31 122 HIS A N 1
ATOM 923 C CA . HIS A 1 122 ? 4.247 8.665 -11.530 1.00 98.31 122 HIS A CA 1
ATOM 924 C C . HIS A 1 122 ? 3.502 9.702 -12.379 1.00 98.31 122 HIS A C 1
ATOM 926 O O . HIS A 1 122 ? 3.826 10.888 -12.310 1.00 98.31 122 HIS A O 1
ATOM 932 N N . SER A 1 123 ? 2.450 9.292 -13.094 1.00 98.19 123 SER A N 1
ATOM 933 C CA . SER A 1 123 ? 1.638 10.192 -13.927 1.00 98.19 123 SER A CA 1
ATOM 934 C C . SER A 1 123 ? 1.014 11.348 -13.124 1.00 98.19 123 SER A C 1
ATOM 936 O O . SER A 1 123 ? 1.084 12.509 -13.533 1.00 98.19 123 SER A O 1
ATOM 938 N N . GLU A 1 124 ? 0.481 11.072 -11.929 1.00 98.56 124 GLU A N 1
ATOM 939 C CA . GLU A 1 124 ? -0.006 12.113 -11.008 1.00 98.56 124 GLU A CA 1
ATOM 940 C C . GLU A 1 124 ? 1.141 12.998 -10.486 1.00 98.56 124 GLU A C 1
ATOM 942 O O . GLU A 1 124 ? 0.966 14.207 -10.311 1.00 98.56 124 GLU A O 1
ATOM 947 N N . GLY A 1 125 ? 2.325 12.421 -10.258 1.00 98.38 125 GLY A N 1
ATOM 948 C CA . GLY A 1 125 ? 3.543 13.157 -9.911 1.00 98.38 125 GLY A CA 1
ATOM 949 C C . GLY A 1 125 ? 3.982 14.135 -11.006 1.00 98.38 125 GLY A C 1
ATOM 950 O O . GLY A 1 125 ? 4.332 15.278 -10.702 1.00 98.38 125 GLY A O 1
ATOM 951 N N . TYR A 1 126 ? 3.903 13.730 -12.275 1.00 98.25 126 TYR A N 1
ATOM 952 C CA . TYR A 1 126 ? 4.170 14.604 -13.418 1.00 98.25 126 TYR A CA 1
ATOM 953 C C . TYR A 1 126 ? 3.158 15.747 -13.491 1.00 98.25 126 TYR A C 1
ATOM 955 O O . TYR A 1 126 ? 3.548 16.909 -13.593 1.00 98.25 126 TYR A O 1
ATOM 963 N N . ALA A 1 127 ? 1.864 15.444 -13.340 1.00 98.12 127 ALA A N 1
ATOM 964 C CA . ALA A 1 127 ? 0.806 16.456 -13.318 1.00 98.12 127 ALA A CA 1
ATOM 965 C C . ALA A 1 127 ? 0.989 17.487 -12.185 1.00 98.12 127 ALA A C 1
ATOM 967 O O . ALA A 1 127 ? 0.606 18.647 -12.327 1.00 98.12 127 ALA A O 1
ATOM 968 N N . LYS A 1 128 ? 1.611 17.082 -11.070 1.00 98.06 128 LYS A N 1
ATOM 969 C CA . LYS A 1 128 ? 1.990 17.956 -9.946 1.00 98.06 128 LYS A CA 1
ATOM 970 C C . LYS A 1 128 ? 3.322 18.697 -10.153 1.00 98.06 128 LYS A C 1
ATOM 972 O O . LYS A 1 128 ? 3.706 19.477 -9.286 1.00 98.06 128 LYS A O 1
ATOM 977 N N . GLY A 1 129 ? 4.039 18.457 -11.253 1.00 98.12 129 GLY A N 1
ATOM 978 C CA . GLY A 1 129 ? 5.336 19.076 -11.550 1.00 98.12 129 GLY A CA 1
ATOM 979 C C . GLY A 1 129 ? 6.499 18.564 -10.692 1.00 98.12 129 GLY A C 1
ATOM 980 O O . GLY A 1 129 ? 7.518 19.242 -10.579 1.00 98.12 129 GLY A O 1
ATOM 981 N N . ILE A 1 130 ? 6.355 17.393 -10.061 1.00 98.38 130 ILE A N 1
ATOM 982 C CA . ILE A 1 130 ? 7.359 16.822 -9.144 1.00 98.38 130 ILE A CA 1
ATOM 983 C C . ILE A 1 130 ? 8.034 15.554 -9.680 1.00 98.38 130 ILE A C 1
ATOM 985 O O . ILE A 1 130 ? 8.944 15.039 -9.029 1.00 98.38 130 ILE A O 1
ATOM 989 N N . ALA A 1 131 ? 7.612 15.060 -10.844 1.00 98.06 131 ALA A N 1
ATOM 990 C CA . ALA A 1 131 ? 8.174 13.886 -11.502 1.00 98.06 131 ALA A CA 1
ATOM 991 C C . ALA A 1 131 ? 8.340 14.112 -13.015 1.00 98.06 131 ALA A C 1
ATOM 993 O O . ALA A 1 131 ? 7.786 15.064 -13.569 1.00 98.06 131 ALA A O 1
ATOM 994 N N . SER A 1 132 ? 9.111 13.251 -13.675 1.00 97.50 132 SER A N 1
ATOM 995 C CA . SER A 1 132 ? 9.271 13.208 -15.131 1.00 97.50 132 SER A CA 1
ATOM 996 C C . SER A 1 132 ? 7.996 12.747 -15.846 1.00 97.50 132 SER A C 1
ATOM 998 O O . SER A 1 132 ? 7.104 12.175 -15.232 1.00 97.50 132 SER A O 1
ATOM 1000 N N . ASN A 1 133 ? 7.900 12.994 -17.158 1.00 96.69 133 ASN A N 1
ATOM 1001 C CA . ASN A 1 133 ? 6.706 12.701 -17.961 1.00 96.69 133 ASN A CA 1
ATOM 1002 C C . ASN A 1 133 ? 6.550 11.203 -18.287 1.00 96.69 133 ASN A C 1
ATOM 1004 O O . ASN A 1 133 ? 6.641 10.805 -19.449 1.00 96.69 133 ASN A O 1
ATOM 1008 N N . HIS A 1 134 ? 6.363 10.370 -17.265 1.00 95.75 134 HIS A N 1
ATOM 1009 C CA . HIS A 1 134 ? 6.002 8.968 -17.435 1.00 95.75 134 HIS A CA 1
ATOM 1010 C C . HIS A 1 134 ? 4.507 8.749 -17.162 1.00 95.75 134 HIS A C 1
ATOM 1012 O O . HIS A 1 134 ? 3.885 9.444 -16.354 1.00 95.75 134 HIS A O 1
ATOM 1018 N N . ALA A 1 135 ? 3.919 7.792 -17.883 1.00 94.44 135 ALA A N 1
ATOM 1019 C CA . ALA A 1 135 ? 2.484 7.514 -17.849 1.00 94.44 135 ALA A CA 1
ATOM 1020 C C . ALA A 1 135 ? 2.091 6.434 -16.829 1.00 94.44 135 ALA A C 1
ATOM 1022 O O . ALA A 1 135 ? 0.896 6.212 -16.624 1.00 94.44 135 ALA A O 1
ATOM 1023 N N . ASP A 1 136 ? 3.055 5.765 -16.196 1.00 95.56 136 ASP A N 1
ATOM 1024 C CA . ASP A 1 136 ? 2.790 4.709 -15.229 1.00 95.56 136 ASP A CA 1
ATOM 1025 C C . ASP A 1 136 ? 2.044 5.248 -13.996 1.00 95.56 136 ASP A C 1
ATOM 1027 O O . ASP A 1 136 ? 2.270 6.359 -13.511 1.00 95.56 136 ASP A O 1
ATOM 1031 N N . VAL A 1 137 ? 1.059 4.525 -13.469 1.00 97.00 137 VAL A N 1
ATOM 1032 C CA . VAL A 1 137 ? 0.526 3.211 -13.900 1.00 97.00 137 VAL A CA 1
ATOM 1033 C C . VAL A 1 137 ? -0.705 3.334 -14.817 1.00 97.00 137 VAL A C 1
ATOM 1035 O O . VAL A 1 137 ? -1.434 2.369 -15.064 1.00 97.00 137 VAL A O 1
ATOM 1038 N N . MET A 1 138 ? -0.983 4.542 -15.308 1.00 96.81 138 MET A N 1
ATOM 1039 C CA . MET A 1 138 ? -2.246 4.905 -15.956 1.00 96.81 138 MET A CA 1
ATOM 1040 C C . MET A 1 138 ? -2.408 4.331 -17.368 1.00 96.81 138 MET A C 1
ATOM 1042 O O . MET A 1 138 ? -3.522 4.308 -17.887 1.00 96.81 138 MET A O 1
ATOM 1046 N N . HIS A 1 139 ? -1.349 3.805 -17.989 1.00 96.38 139 HIS A N 1
ATOM 1047 C CA . HIS A 1 139 ? -1.463 3.009 -19.220 1.00 96.38 139 HIS A CA 1
ATOM 1048 C C . HIS A 1 139 ? -1.955 1.576 -18.970 1.00 96.38 139 HIS A C 1
ATOM 1050 O O . HIS A 1 139 ? -2.444 0.934 -19.905 1.00 96.38 139 HIS A O 1
ATOM 1056 N N . TRP A 1 140 ? -1.840 1.078 -17.733 1.00 98.12 140 TRP A N 1
ATOM 1057 C CA . TRP A 1 140 ? -2.139 -0.308 -17.374 1.00 98.12 140 TRP A CA 1
ATOM 1058 C C . TRP A 1 140 ? -3.409 -0.453 -16.535 1.00 98.12 140 TRP A C 1
ATOM 1060 O O . TRP A 1 140 ? -4.328 -1.153 -16.955 1.00 98.12 140 TRP A O 1
ATOM 1070 N N . PHE A 1 141 ? -3.512 0.245 -15.399 1.00 98.19 141 PHE A N 1
ATOM 1071 C CA . PHE A 1 141 ? -4.630 0.096 -14.452 1.00 98.19 141 PHE A CA 1
ATOM 1072 C C . PHE A 1 141 ? -6.018 0.219 -15.119 1.00 98.19 141 PHE A C 1
ATOM 1074 O O . PHE A 1 141 ? -6.868 -0.651 -14.886 1.00 98.19 141 PHE A O 1
ATOM 1081 N N . PRO A 1 142 ? -6.266 1.205 -16.011 1.00 98.12 142 PRO A N 1
ATOM 1082 C CA . PRO A 1 142 ? -7.568 1.344 -16.665 1.00 98.12 142 PRO A CA 1
ATOM 1083 C C . PRO A 1 142 ? -7.965 0.158 -17.548 1.00 98.12 142 PRO A C 1
ATOM 1085 O O . PRO A 1 142 ? -9.158 -0.105 -17.700 1.00 98.12 142 PRO A O 1
ATOM 1088 N N . LYS A 1 143 ? -7.004 -0.605 -18.092 1.00 97.31 143 LYS A N 1
ATOM 1089 C CA . LYS A 1 143 ? -7.289 -1.811 -18.894 1.00 97.31 143 LYS A CA 1
ATOM 1090 C C . LYS A 1 143 ? -7.969 -2.910 -18.072 1.00 97.31 143 LYS A C 1
ATOM 1092 O O . LYS A 1 143 ? -8.669 -3.742 -18.640 1.00 97.31 143 LYS A O 1
ATOM 1097 N N . HIS A 1 144 ? -7.813 -2.872 -16.751 1.00 95.25 144 HIS A N 1
ATOM 1098 C CA . HIS A 1 144 ? -8.427 -3.799 -15.801 1.00 95.25 144 HIS A CA 1
ATOM 1099 C C . HIS A 1 144 ? -9.526 -3.133 -14.953 1.00 95.25 144 HIS A C 1
ATOM 1101 O O . HIS A 1 144 ? -9.903 -3.642 -13.897 1.00 95.25 144 HIS A O 1
ATOM 1107 N N . GLY A 1 145 ? -10.047 -1.982 -15.398 1.00 95.06 145 GLY A N 1
ATOM 1108 C CA . GLY A 1 145 ? -11.121 -1.265 -14.706 1.00 95.06 145 GLY A CA 1
ATOM 1109 C C . GLY A 1 145 ? -10.699 -0.646 -13.371 1.00 95.06 145 GLY A C 1
ATOM 1110 O O . GLY A 1 145 ? -11.545 -0.449 -12.499 1.00 95.06 145 GLY A O 1
ATOM 1111 N N . LYS A 1 146 ? -9.403 -0.364 -13.187 1.00 97.88 146 LYS A N 1
ATOM 1112 C CA . LYS A 1 146 ? -8.857 0.299 -11.996 1.00 97.88 146 LYS A CA 1
ATOM 1113 C C . LYS A 1 146 ? -8.324 1.692 -12.315 1.00 97.88 146 LYS A C 1
ATOM 1115 O O . LYS A 1 146 ? -7.995 2.020 -13.452 1.00 97.88 146 LYS A O 1
ATOM 1120 N N . SER A 1 147 ? -8.220 2.510 -11.281 1.00 98.12 147 SER A N 1
ATOM 1121 C CA . SER A 1 147 ? -7.602 3.832 -11.280 1.00 98.12 147 SER A CA 1
ATOM 1122 C C . SER A 1 147 ? -6.836 4.050 -9.974 1.00 98.12 147 SER A C 1
ATOM 1124 O O . SER A 1 147 ? -6.953 3.263 -9.031 1.00 98.12 147 SER A O 1
ATOM 1126 N N . MET A 1 148 ? -6.089 5.150 -9.885 1.00 98.50 148 MET A N 1
ATOM 1127 C CA . MET A 1 148 ? -5.470 5.546 -8.619 1.00 98.50 148 MET A CA 1
ATOM 1128 C C . MET A 1 148 ? -6.494 5.888 -7.529 1.00 98.50 148 MET A C 1
ATOM 1130 O O . MET A 1 148 ? -6.221 5.657 -6.355 1.00 98.50 148 MET A O 1
ATOM 1134 N N . ASP A 1 149 ? -7.696 6.343 -7.892 1.00 98.44 149 ASP A N 1
ATOM 1135 C CA . ASP A 1 149 ? -8.776 6.559 -6.922 1.00 98.44 149 ASP A CA 1
ATOM 1136 C C . ASP A 1 149 ? -9.300 5.237 -6.362 1.00 98.44 149 ASP A C 1
ATOM 1138 O O . ASP A 1 149 ? -9.446 5.099 -5.148 1.00 98.44 149 ASP A O 1
ATOM 1142 N N . THR A 1 150 ? -9.517 4.228 -7.216 1.00 98.31 150 THR A N 1
ATOM 1143 C CA . THR A 1 150 ? -9.912 2.896 -6.729 1.00 98.31 150 THR A CA 1
ATOM 1144 C C . THR A 1 150 ? -8.793 2.226 -5.934 1.00 98.31 150 THR A C 1
ATOM 1146 O O . THR A 1 150 ? -9.079 1.437 -5.039 1.00 98.31 150 THR A O 1
ATOM 1149 N N . PHE A 1 151 ? -7.529 2.530 -6.245 1.00 98.75 151 PHE A N 1
ATOM 1150 C CA . PHE A 1 151 ? -6.369 2.032 -5.505 1.00 98.75 151 PHE A CA 1
ATOM 1151 C C . PHE A 1 151 ? -6.305 2.640 -4.106 1.00 98.75 151 PHE A C 1
ATOM 1153 O O . PHE A 1 151 ? -6.297 1.905 -3.123 1.00 98.75 151 PHE A O 1
ATOM 1160 N N . ARG A 1 152 ? -6.380 3.971 -3.995 1.00 98.75 152 ARG A N 1
ATOM 1161 C CA . ARG A 1 152 ? -6.444 4.666 -2.701 1.00 98.75 152 ARG A CA 1
ATOM 1162 C C . ARG A 1 152 ? -7.646 4.231 -1.868 1.00 98.75 152 ARG A C 1
ATOM 1164 O O . ARG A 1 152 ? -7.496 4.014 -0.673 1.00 98.75 152 ARG A O 1
ATOM 1171 N N . ALA A 1 153 ? -8.816 4.052 -2.484 1.00 98.06 153 ALA A N 1
ATOM 1172 C CA . ALA A 1 153 ? -9.998 3.555 -1.781 1.00 98.06 153 ALA A CA 1
ATOM 1173 C C . ALA A 1 153 ? -9.789 2.143 -1.205 1.00 98.06 153 ALA A C 1
ATOM 1175 O O . ALA A 1 153 ? -10.219 1.882 -0.085 1.00 98.06 153 ALA A O 1
ATOM 1176 N N . ALA A 1 154 ? -9.105 1.257 -1.936 1.00 97.38 154 ALA A N 1
ATOM 1177 C CA . ALA A 1 154 ? -8.779 -0.084 -1.454 1.00 97.38 154 ALA A CA 1
ATOM 1178 C C . ALA A 1 154 ? -7.738 -0.060 -0.321 1.00 97.38 154 ALA A C 1
ATOM 1180 O O . ALA A 1 154 ? -7.941 -0.721 0.691 1.00 97.38 154 ALA A O 1
ATOM 1181 N N . VAL A 1 155 ? -6.685 0.760 -0.437 1.00 98.31 155 VAL A N 1
ATOM 1182 C CA . VAL A 1 155 ? -5.710 0.968 0.653 1.00 98.31 155 VAL A CA 1
ATOM 1183 C C . VAL A 1 155 ? -6.398 1.506 1.904 1.00 98.31 155 VAL A C 1
ATOM 1185 O O . VAL A 1 155 ? -6.154 1.014 3.000 1.00 98.31 155 VAL A O 1
ATOM 1188 N N . LYS A 1 156 ? -7.295 2.483 1.746 1.00 97.81 156 LYS A N 1
ATOM 1189 C CA . LYS A 1 156 ? -8.084 3.031 2.849 1.00 97.81 156 LYS A CA 1
ATOM 1190 C C . LYS A 1 156 ? -8.911 1.953 3.543 1.00 97.81 156 LYS A C 1
ATOM 1192 O O . LYS A 1 156 ? -8.886 1.878 4.763 1.00 97.81 156 LYS A O 1
ATOM 1197 N N . ALA A 1 157 ? -9.642 1.140 2.780 1.00 94.44 157 ALA A N 1
ATOM 1198 C CA . ALA A 1 157 ? -10.446 0.056 3.339 1.00 94.44 157 ALA A CA 1
ATOM 1199 C C . ALA A 1 157 ? -9.579 -0.937 4.129 1.00 94.44 157 ALA A C 1
ATOM 1201 O O . ALA A 1 157 ? -9.896 -1.230 5.276 1.00 94.44 157 ALA A O 1
ATOM 1202 N N . ALA A 1 158 ? -8.445 -1.359 3.564 1.00 93.75 158 ALA A N 1
ATOM 1203 C CA . ALA A 1 158 ? -7.528 -2.294 4.211 1.00 93.75 158 ALA A CA 1
ATOM 1204 C C . ALA A 1 158 ? -6.844 -1.717 5.468 1.00 93.75 158 ALA A C 1
ATOM 1206 O O . ALA A 1 158 ? -6.578 -2.457 6.413 1.00 93.75 158 ALA A O 1
ATOM 1207 N N . LEU A 1 159 ? -6.588 -0.402 5.513 1.00 91.25 159 LEU A N 1
ATOM 1208 C CA . LEU A 1 159 ? -6.103 0.268 6.725 1.00 91.25 159 LEU A CA 1
ATOM 1209 C C . LEU A 1 159 ? -7.116 0.151 7.873 1.00 91.25 159 LEU A C 1
ATOM 1211 O O . LEU A 1 159 ? -6.714 -0.189 8.980 1.00 91.25 159 LEU A O 1
ATOM 1215 N N . PHE A 1 160 ? -8.408 0.368 7.602 1.00 83.75 160 PHE A N 1
ATOM 1216 C CA . PHE A 1 160 ? -9.458 0.266 8.623 1.00 83.75 160 PHE A CA 1
ATOM 1217 C C . PHE A 1 160 ? -9.781 -1.180 9.020 1.00 83.75 160 PHE A C 1
ATOM 1219 O O . PHE A 1 160 ? -9.912 -1.455 10.206 1.00 83.75 160 PHE A O 1
ATOM 1226 N N . GLU A 1 161 ? -9.865 -2.113 8.065 1.00 78.19 161 GLU A N 1
ATOM 1227 C CA . GLU A 1 161 ? -10.143 -3.528 8.370 1.00 78.19 161 GLU A CA 1
ATOM 1228 C C . GLU A 1 161 ? -9.066 -4.140 9.276 1.00 78.19 161 GLU A C 1
ATOM 1230 O O . GLU A 1 161 ? -9.389 -4.848 10.226 1.00 78.19 161 GLU A O 1
ATOM 1235 N N . GLN A 1 162 ? -7.787 -3.826 9.043 1.00 61.97 162 GLN A N 1
ATOM 1236 C CA . GLN A 1 162 ? -6.729 -4.308 9.929 1.00 61.97 162 GLN A CA 1
ATOM 1237 C C . GLN A 1 162 ? -6.659 -3.553 11.261 1.00 61.97 162 GLN A C 1
ATOM 1239 O O . GLN A 1 162 ? -6.237 -4.142 12.246 1.00 61.97 162 GLN A O 1
ATOM 1244 N N . GLU A 1 163 ? -7.035 -2.272 11.328 1.00 61.56 163 GLU A N 1
ATOM 1245 C CA . GLU A 1 163 ? -7.163 -1.574 12.619 1.00 61.56 163 GLU A CA 1
ATOM 1246 C C . GLU A 1 163 ? -8.250 -2.215 13.499 1.00 61.56 163 GLU A C 1
ATOM 1248 O O . GLU A 1 163 ? -8.071 -2.315 14.715 1.00 61.56 163 GLU A O 1
ATOM 1253 N N . ASP A 1 164 ? -9.334 -2.709 12.892 1.00 58.97 164 ASP A N 1
ATOM 1254 C CA . ASP A 1 164 ? -10.379 -3.464 13.589 1.00 58.97 164 ASP A CA 1
ATOM 1255 C C . ASP A 1 164 ? -9.882 -4.846 14.067 1.00 58.97 164 ASP A C 1
ATOM 1257 O O . ASP A 1 164 ? -10.265 -5.290 15.151 1.00 58.97 164 ASP A O 1
ATOM 1261 N N . GLU A 1 165 ? -8.998 -5.513 13.312 1.00 58.97 165 GLU A N 1
ATOM 1262 C CA . GLU A 1 165 ? -8.339 -6.765 13.734 1.00 58.97 165 GLU A CA 1
ATOM 1263 C C . GLU A 1 165 ? -7.267 -6.547 14.818 1.00 58.97 165 GLU A C 1
ATOM 1265 O O . GLU A 1 165 ? -7.110 -7.381 15.714 1.00 58.97 165 GLU A O 1
ATOM 1270 N N . ASP A 1 166 ? -6.563 -5.412 14.776 1.00 59.78 166 ASP A N 1
ATOM 1271 C CA . ASP A 1 166 ? -5.539 -5.010 15.749 1.00 59.78 166 ASP A CA 1
ATOM 1272 C C . ASP A 1 166 ? -6.159 -4.467 17.066 1.00 59.78 166 ASP A C 1
ATOM 1274 O O . ASP A 1 166 ? -5.443 -4.189 18.038 1.00 59.78 166 ASP A O 1
ATOM 1278 N N . MET A 1 167 ? -7.492 -4.332 17.152 1.00 69.38 167 MET A N 1
ATOM 1279 C CA . MET A 1 167 ? -8.192 -3.892 18.362 1.00 69.38 167 MET A CA 1
ATOM 1280 C C . MET A 1 167 ? -8.129 -4.961 19.460 1.00 69.38 167 MET A C 1
ATOM 1282 O O . MET A 1 167 ? -8.837 -5.969 19.456 1.00 69.38 167 MET A O 1
ATOM 1286 N N . THR A 1 168 ? -7.305 -4.708 20.475 1.00 79.44 168 THR A N 1
ATOM 1287 C CA . THR A 1 168 ? -7.188 -5.619 21.617 1.00 79.44 168 THR A CA 1
ATOM 1288 C C . THR A 1 168 ? -8.444 -5.597 22.495 1.00 79.44 168 THR A C 1
ATOM 1290 O O . THR A 1 168 ? -9.111 -4.568 22.647 1.00 79.44 168 THR A O 1
ATOM 1293 N N . GLN A 1 169 ? -8.727 -6.717 23.170 1.00 77.94 169 GLN A N 1
ATOM 1294 C CA . GLN A 1 169 ? -9.780 -6.790 24.192 1.00 77.94 169 GLN A CA 1
ATOM 1295 C C . GLN A 1 169 ? -9.598 -5.720 25.283 1.00 77.94 169 GLN A C 1
ATOM 1297 O O . GLN A 1 169 ? -10.580 -5.210 25.815 1.00 77.94 169 GLN A O 1
ATOM 1302 N N . GLU A 1 170 ? -8.355 -5.363 25.612 1.00 83.81 170 GLU A N 1
ATOM 1303 C CA . GLU A 1 170 ? -8.041 -4.321 26.593 1.00 83.81 170 GLU A CA 1
ATOM 1304 C C . GLU A 1 170 ? -8.455 -2.931 26.093 1.00 83.81 170 GLU A C 1
ATOM 1306 O O . GLU A 1 170 ? -9.104 -2.176 26.823 1.00 83.81 170 GLU A O 1
ATOM 1311 N N . THR A 1 171 ? -8.164 -2.613 24.829 1.00 81.81 171 THR A N 1
ATOM 1312 C CA . THR A 1 171 ? -8.590 -1.362 24.186 1.00 81.81 171 THR A CA 1
ATOM 1313 C C . THR A 1 171 ? -10.112 -1.280 24.105 1.00 81.81 171 THR A C 1
ATOM 1315 O O . THR A 1 171 ? -10.689 -0.256 24.473 1.00 81.81 171 THR A O 1
ATOM 1318 N N . PHE A 1 172 ? -10.774 -2.372 23.712 1.00 85.31 172 PHE A N 1
ATOM 1319 C CA . PHE A 1 172 ? -12.234 -2.450 23.692 1.00 85.31 172 PHE A CA 1
ATOM 1320 C C . PHE A 1 172 ? -12.836 -2.233 25.086 1.00 85.31 172 PHE A C 1
ATOM 1322 O O . PHE A 1 172 ? -13.735 -1.407 25.246 1.00 85.31 172 PHE A O 1
ATOM 1329 N N . ASN A 1 173 ? -12.318 -2.923 26.107 1.00 88.00 173 ASN A N 1
ATOM 1330 C CA . ASN A 1 173 ? -12.782 -2.766 27.486 1.00 88.00 173 ASN A CA 1
ATOM 1331 C C . ASN A 1 173 ? -12.601 -1.323 27.967 1.00 88.00 173 ASN A C 1
ATOM 1333 O O . ASN A 1 173 ? -13.526 -0.750 28.527 1.00 88.00 173 ASN A O 1
ATOM 1337 N N . THR A 1 174 ? -11.460 -0.702 27.666 1.00 89.38 174 THR A N 1
ATOM 1338 C CA . THR A 1 174 ? -11.188 0.697 28.029 1.00 89.38 174 THR A CA 1
ATOM 1339 C C . THR A 1 174 ? -12.184 1.663 27.383 1.00 89.38 174 THR A C 1
ATOM 1341 O O . THR A 1 174 ? -12.694 2.576 28.041 1.00 89.38 174 THR A O 1
ATOM 1344 N N . LEU A 1 175 ? -12.489 1.470 26.095 1.00 87.00 175 LEU A N 1
ATOM 1345 C CA . LEU A 1 175 ? -13.475 2.282 25.378 1.00 87.00 175 LEU A CA 1
ATOM 1346 C C . LEU A 1 175 ? -14.884 2.077 25.941 1.00 87.00 175 LEU A C 1
ATOM 1348 O O . LEU A 1 175 ? -15.619 3.048 26.134 1.00 87.00 175 LEU A O 1
ATOM 1352 N N . MET A 1 176 ? -15.243 0.831 26.248 1.00 89.69 176 MET A N 1
ATOM 1353 C CA . MET A 1 176 ? -16.528 0.490 26.848 1.00 89.69 176 MET A CA 1
ATOM 1354 C C . MET A 1 176 ? -16.675 1.089 28.250 1.00 89.69 176 MET A C 1
ATOM 1356 O O . MET A 1 176 ? -17.714 1.675 28.548 1.00 89.69 176 MET A O 1
ATOM 1360 N N . A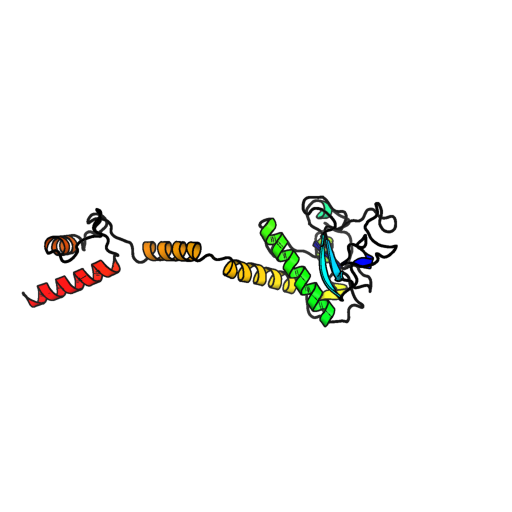SP A 1 177 ? -15.641 1.013 29.086 1.00 89.00 177 ASP A N 1
ATOM 1361 C CA . ASP A 1 177 ? -15.625 1.609 30.424 1.00 89.00 177 ASP A CA 1
ATOM 1362 C C . ASP A 1 177 ? -15.744 3.134 30.347 1.00 89.00 177 ASP A C 1
ATOM 1364 O O . ASP A 1 177 ? -16.541 3.733 31.068 1.00 89.00 177 ASP A O 1
ATOM 1368 N N . THR A 1 178 ? -15.041 3.763 29.401 1.00 89.19 178 THR A N 1
ATOM 1369 C CA . THR A 1 178 ? -15.147 5.209 29.148 1.00 89.19 178 THR A CA 1
ATOM 1370 C C . THR A 1 178 ? -16.568 5.602 28.746 1.00 89.19 178 THR A C 1
ATOM 1372 O O . THR A 1 178 ? -17.127 6.563 29.280 1.00 89.19 178 THR A O 1
ATOM 1375 N N . TRP A 1 179 ? -17.182 4.855 27.825 1.00 91.62 179 TRP A N 1
ATOM 1376 C CA . TRP A 1 179 ? -18.560 5.099 27.406 1.00 91.62 179 TRP A CA 1
ATOM 1377 C C . TRP A 1 179 ? -19.547 4.894 28.563 1.00 91.62 179 TRP A C 1
ATOM 1379 O O . TRP A 1 179 ? -20.449 5.716 28.755 1.00 91.62 179 TRP A O 1
ATOM 1389 N N . GLN A 1 180 ? -19.365 3.838 29.360 1.00 89.81 180 GLN A N 1
ATOM 1390 C CA . GLN A 1 180 ? -20.193 3.569 30.535 1.00 89.81 180 GLN A CA 1
ATOM 1391 C C . GLN A 1 180 ? -20.067 4.675 31.577 1.00 89.81 180 GLN A C 1
ATOM 1393 O O . GLN A 1 180 ? -21.082 5.116 32.097 1.00 89.81 180 GLN A O 1
ATOM 1398 N N . ASP A 1 181 ? -18.869 5.172 31.865 1.00 88.38 181 ASP A N 1
ATOM 1399 C CA . ASP A 1 181 ? -18.684 6.227 32.863 1.00 88.38 181 ASP A CA 1
ATOM 1400 C C . ASP A 1 181 ? -19.261 7.576 32.410 1.00 88.38 181 ASP A C 1
ATOM 1402 O O . ASP A 1 181 ? -19.731 8.352 33.243 1.00 88.38 181 ASP A O 1
ATOM 1406 N N . GLN A 1 182 ? -19.302 7.842 31.101 1.00 88.81 182 GLN A N 1
ATOM 1407 C CA . GLN A 1 182 ? -19.957 9.032 30.547 1.00 88.81 182 GLN A CA 1
ATOM 1408 C C . GLN A 1 182 ? -21.490 8.951 30.588 1.00 88.81 182 GLN A C 1
ATOM 1410 O O . GLN A 1 182 ? -22.150 9.960 30.838 1.00 88.81 182 GLN A O 1
ATOM 1415 N N . ASN A 1 183 ? -22.066 7.774 30.325 1.00 91.25 183 ASN A N 1
ATOM 1416 C CA . ASN A 1 183 ? -23.516 7.610 30.146 1.00 91.25 183 ASN A CA 1
ATOM 1417 C C . ASN A 1 183 ? -24.234 7.053 31.387 1.00 91.25 183 ASN A C 1
ATOM 1419 O O . ASN A 1 183 ? -25.425 7.297 31.579 1.00 91.25 183 ASN A O 1
ATOM 1423 N N . ASP A 1 184 ? -23.518 6.320 32.232 1.00 93.06 184 ASP A N 1
ATOM 1424 C CA . ASP A 1 184 ? -23.993 5.717 33.473 1.00 93.06 184 ASP A CA 1
ATOM 1425 C C . ASP A 1 184 ? -22.916 5.823 34.573 1.00 93.06 184 ASP A C 1
ATOM 1427 O O . ASP A 1 184 ? -22.305 4.821 34.983 1.00 93.06 184 ASP A O 1
ATOM 1431 N N . PRO A 1 185 ? -22.641 7.058 35.037 1.00 91.50 185 PRO A N 1
ATOM 1432 C CA . PRO A 1 185 ? -21.518 7.334 35.915 1.00 91.50 185 PRO A CA 1
ATOM 1433 C C . PRO A 1 185 ? -21.613 6.534 37.212 1.00 91.50 185 PRO A C 1
ATOM 1435 O O . PRO A 1 185 ? -22.682 6.387 37.813 1.00 91.50 185 PRO A O 1
ATOM 1438 N N . LEU A 1 186 ? -20.462 6.037 37.659 1.00 90.00 186 LEU A N 1
ATOM 1439 C CA . LEU A 1 186 ? -20.324 5.388 38.953 1.00 90.00 186 LEU A CA 1
ATOM 1440 C C . LEU A 1 186 ? -20.294 6.445 40.061 1.00 90.00 186 LEU A C 1
ATOM 1442 O O . LEU A 1 186 ? -19.338 7.216 40.167 1.00 90.00 186 LEU A O 1
ATOM 1446 N N . TYR A 1 187 ? -21.307 6.452 40.924 1.00 90.19 187 TYR A N 1
ATOM 1447 C CA . TYR A 1 187 ? -21.278 7.243 42.147 1.00 90.19 187 TYR A CA 1
ATOM 1448 C C . TYR A 1 187 ? -20.450 6.495 43.194 1.00 90.19 187 TYR A C 1
ATOM 1450 O O . TYR A 1 187 ? -20.759 5.358 43.560 1.00 90.19 187 TYR A O 1
ATOM 1458 N N . ARG A 1 188 ? -19.369 7.121 43.659 1.00 87.94 188 ARG A N 1
ATOM 1459 C CA . ARG A 1 188 ? -18.428 6.555 44.635 1.00 87.94 188 ARG A CA 1
ATOM 1460 C C . ARG A 1 188 ? -18.713 7.051 46.041 1.00 87.94 188 ARG A C 1
ATOM 1462 O O . ARG A 1 188 ? -18.363 6.386 47.004 1.00 87.94 188 ARG A O 1
ATOM 1469 N N . THR A 1 189 ? -19.393 8.173 46.197 1.00 87.44 189 THR A N 1
ATOM 1470 C CA . THR A 1 189 ? -19.830 8.699 47.490 1.00 87.44 189 THR A CA 1
ATOM 1471 C C . THR A 1 189 ? -21.223 9.313 47.371 1.00 87.44 189 THR A C 1
ATOM 1473 O O . THR A 1 189 ? -21.717 9.561 46.272 1.00 87.44 189 THR A O 1
ATOM 1476 N N . LEU A 1 190 ? -21.861 9.606 48.508 1.00 86.88 190 LEU A N 1
ATOM 1477 C CA . LEU A 1 190 ? -23.107 10.383 48.516 1.00 86.88 190 LEU A CA 1
ATOM 1478 C C . LEU A 1 190 ? -22.916 11.811 47.977 1.00 86.88 190 LEU A C 1
ATOM 1480 O O . LEU A 1 190 ? -23.903 12.460 47.635 1.00 86.88 190 LEU A O 1
ATOM 1484 N N . ASP A 1 191 ? -21.681 12.312 47.900 1.00 89.00 191 ASP A N 1
ATOM 1485 C CA . ASP A 1 191 ? -21.384 13.624 47.324 1.00 89.00 191 ASP A CA 1
ATOM 1486 C C . ASP A 1 191 ? -21.432 13.629 45.797 1.00 89.00 191 ASP A C 1
ATOM 1488 O O . ASP A 1 191 ? -21.769 14.659 45.217 1.00 89.00 191 ASP A O 1
ATOM 1492 N N . ASP A 1 192 ? -21.233 12.471 45.164 1.00 90.00 192 ASP A N 1
ATOM 1493 C CA . ASP A 1 192 ? -21.387 12.310 43.714 1.00 90.00 192 ASP A CA 1
ATOM 1494 C C . ASP A 1 192 ? -22.865 12.240 43.293 1.00 90.00 192 ASP A C 1
ATOM 1496 O O . ASP A 1 192 ? -23.203 12.435 42.124 1.00 90.00 192 ASP A O 1
ATOM 1500 N N . VAL A 1 193 ? -23.764 11.951 44.242 1.00 91.00 193 VAL A N 1
ATOM 1501 C CA . VAL A 1 193 ? -25.198 11.817 43.979 1.00 91.00 193 VAL A CA 1
ATOM 1502 C C . VAL A 1 193 ? -25.824 13.205 43.795 1.00 91.00 193 VAL A C 1
ATOM 1504 O O . VAL A 1 193 ? -25.696 14.062 44.677 1.00 91.00 193 VAL A O 1
ATOM 1507 N N . PRO A 1 194 ? -26.585 13.434 42.707 1.00 93.12 194 PRO A N 1
ATOM 1508 C CA . PRO A 1 194 ? -27.299 14.687 42.509 1.00 93.12 194 PRO A CA 1
ATOM 1509 C C . PRO A 1 194 ? -28.207 15.033 43.693 1.00 93.12 194 PRO A C 1
ATOM 1511 O O . PRO A 1 194 ? -28.890 14.170 44.251 1.00 93.12 194 PRO A O 1
ATOM 1514 N N . SER A 1 195 ? -28.271 16.318 44.045 1.00 95.25 195 SER A N 1
ATOM 1515 C CA . SER A 1 195 ? -29.001 16.805 45.227 1.00 95.25 195 SER A CA 1
ATOM 1516 C C . SER A 1 195 ? -30.456 16.325 45.291 1.00 95.25 195 SER A C 1
ATOM 1518 O O . SER A 1 195 ? -30.936 15.961 46.360 1.00 95.25 195 SER A O 1
ATOM 1520 N N . TYR A 1 196 ? -31.135 16.222 44.145 1.00 92.88 196 TYR A N 1
ATOM 1521 C CA . TYR A 1 196 ? -32.529 15.772 44.036 1.00 92.88 196 TYR A CA 1
ATOM 1522 C C . TYR A 1 196 ? -32.762 14.274 44.336 1.00 92.88 196 TYR A C 1
ATOM 1524 O O . TYR A 1 196 ? -33.915 13.831 44.400 1.00 92.88 196 TYR A O 1
ATOM 1532 N N . TRP A 1 197 ? -31.695 13.490 44.509 1.00 93.88 197 TRP A N 1
ATOM 1533 C CA . TRP A 1 197 ? -31.712 12.071 44.891 1.00 93.88 197 TRP A CA 1
ATOM 1534 C C . TRP A 1 197 ? -30.968 11.780 46.200 1.00 93.88 197 TRP A C 1
ATOM 1536 O O . TRP A 1 197 ? -31.051 10.661 46.708 1.00 93.88 197 TRP A O 1
ATOM 1546 N N . LYS A 1 198 ? -30.269 12.768 46.769 1.00 92.38 198 LYS A N 1
ATOM 1547 C CA . LYS A 1 198 ? -29.332 12.569 47.883 1.00 92.38 198 LYS A CA 1
ATOM 1548 C C . LYS A 1 198 ? -30.009 12.082 49.169 1.00 92.38 198 LYS A C 1
ATOM 1550 O O . LYS A 1 198 ? -29.487 11.178 49.822 1.00 92.38 198 LYS A O 1
ATOM 1555 N N . ASP A 1 199 ? -31.195 12.592 49.493 1.00 93.88 199 ASP A N 1
ATOM 1556 C CA . ASP A 1 199 ? -31.942 12.169 50.689 1.00 93.88 199 ASP A CA 1
ATOM 1557 C C . ASP A 1 199 ? -32.442 10.722 50.579 1.00 93.88 199 ASP A C 1
ATOM 1559 O O . ASP A 1 199 ? -32.306 9.930 51.515 1.00 93.88 199 ASP A O 1
ATOM 1563 N N . ASP A 1 200 ? -32.967 10.341 49.409 1.00 94.69 200 ASP A N 1
ATOM 1564 C CA . ASP A 1 200 ? -33.410 8.968 49.150 1.00 94.69 200 ASP A CA 1
ATOM 1565 C C . ASP A 1 200 ? -32.233 7.990 49.156 1.00 94.69 200 ASP A C 1
ATOM 1567 O O . ASP A 1 200 ? -32.329 6.920 49.758 1.00 94.69 200 ASP A O 1
ATOM 1571 N N . ALA A 1 201 ? -31.114 8.368 48.533 1.00 91.81 201 ALA A N 1
ATOM 1572 C CA . ALA A 1 201 ? -29.884 7.585 48.550 1.00 91.81 201 ALA A CA 1
ATOM 1573 C C . ALA A 1 201 ? -29.367 7.387 49.985 1.00 91.81 201 ALA A C 1
ATOM 1575 O O . ALA A 1 201 ? -29.058 6.263 50.380 1.00 91.81 201 ALA A O 1
ATOM 1576 N N . THR A 1 202 ? -29.355 8.448 50.798 1.00 90.50 202 THR A N 1
ATOM 1577 C CA . THR A 1 202 ? -28.953 8.394 52.214 1.00 90.50 202 THR A CA 1
ATOM 1578 C C . THR A 1 202 ? -29.850 7.451 53.014 1.00 90.50 202 THR A C 1
ATOM 1580 O O . THR A 1 202 ? -29.364 6.644 53.809 1.00 90.50 202 THR A O 1
ATOM 1583 N N . ALA A 1 203 ? -31.163 7.505 52.786 1.00 90.75 203 A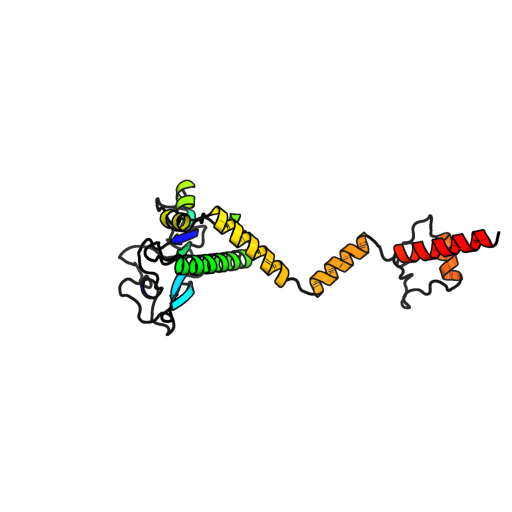LA A N 1
ATOM 1584 C CA . ALA A 1 203 ? -32.116 6.615 53.438 1.00 90.75 203 ALA A CA 1
ATOM 1585 C C . ALA A 1 203 ? -31.907 5.143 53.039 1.00 90.75 203 ALA A C 1
ATOM 1587 O O . ALA A 1 203 ? -31.935 4.273 53.909 1.00 90.75 203 ALA A O 1
ATOM 1588 N N . LEU A 1 204 ? -31.655 4.861 51.755 1.00 90.38 204 LEU A N 1
ATOM 1589 C CA . LEU A 1 204 ? -31.362 3.511 51.256 1.00 90.38 204 LEU A CA 1
ATOM 1590 C C . LEU A 1 204 ? -30.078 2.935 51.867 1.00 90.38 204 LEU A C 1
ATOM 1592 O O . LEU A 1 204 ? -30.061 1.771 52.273 1.00 90.38 204 LEU A O 1
ATOM 1596 N N . VAL A 1 205 ? -29.025 3.748 51.980 1.00 87.19 205 VAL A N 1
ATOM 1597 C CA . VAL A 1 205 ? -27.772 3.359 52.646 1.00 87.19 205 VAL A CA 1
ATOM 1598 C C . VAL A 1 205 ? -28.015 3.083 54.130 1.00 87.19 205 VAL A C 1
ATOM 1600 O O . VAL A 1 205 ? -27.644 2.022 54.625 1.00 87.19 205 VAL A O 1
ATOM 1603 N N . LYS A 1 206 ? -28.706 3.984 54.843 1.00 87.56 206 LYS A N 1
ATOM 1604 C CA . LYS A 1 206 ? -29.033 3.814 56.271 1.00 87.56 206 LYS A CA 1
ATOM 1605 C C . LYS A 1 206 ? -29.872 2.560 56.537 1.00 87.56 206 LYS A C 1
ATOM 1607 O O . LYS A 1 206 ? -29.710 1.927 57.576 1.00 87.56 206 LYS A O 1
ATOM 1612 N N . ALA A 1 207 ? -30.753 2.200 55.606 1.00 87.62 207 ALA A N 1
ATOM 1613 C CA . ALA A 1 207 ? -31.557 0.982 55.667 1.00 87.62 207 ALA A CA 1
ATOM 1614 C C . ALA A 1 207 ? -30.765 -0.297 55.325 1.00 87.62 207 ALA A C 1
ATOM 1616 O O . ALA A 1 207 ? -31.310 -1.394 55.422 1.00 87.62 207 ALA A O 1
ATOM 1617 N N . GLY A 1 208 ? -29.501 -0.180 54.903 1.00 86.25 208 GLY A N 1
ATOM 1618 C CA . GLY A 1 208 ? -28.667 -1.308 54.483 1.00 86.25 208 GLY A CA 1
ATOM 1619 C C . GLY A 1 208 ? -29.048 -1.899 53.122 1.00 86.25 208 GLY A C 1
ATOM 1620 O O . GLY A 1 208 ? -28.573 -2.984 52.783 1.00 86.25 208 GLY A O 1
ATOM 1621 N N . ALA A 1 209 ? -29.894 -1.206 52.348 1.00 84.62 209 ALA A N 1
ATOM 1622 C CA . ALA A 1 209 ? -30.302 -1.619 51.004 1.00 84.62 209 ALA A CA 1
ATOM 1623 C C . ALA A 1 209 ? -29.180 -1.413 49.973 1.00 84.62 209 ALA A C 1
ATOM 1625 O O . ALA A 1 209 ? -29.097 -2.147 48.993 1.00 84.62 209 ALA A O 1
ATOM 1626 N N . ILE A 1 210 ? -28.298 -0.442 50.220 1.00 83.81 210 ILE A N 1
ATOM 1627 C CA . ILE A 1 210 ? -27.069 -0.214 49.456 1.00 83.81 210 ILE A CA 1
ATOM 1628 C C . ILE A 1 210 ? -25.898 -0.413 50.420 1.00 83.81 210 ILE A C 1
ATOM 1630 O O . ILE A 1 210 ? -25.757 0.348 51.375 1.00 83.81 210 ILE A O 1
ATOM 1634 N N . LYS A 1 211 ? -25.087 -1.454 50.195 1.00 73.38 211 LYS A N 1
ATOM 1635 C CA . LYS A 1 211 ? -23.979 -1.846 51.090 1.00 73.38 211 LYS A CA 1
ATOM 1636 C C . LYS A 1 211 ? -22.598 -1.340 50.651 1.00 73.38 211 LYS A C 1
ATOM 1638 O O . LYS A 1 211 ? -21.630 -1.568 51.369 1.00 73.38 211 LYS A O 1
ATOM 1643 N N . GLY A 1 212 ? -22.520 -0.628 49.526 1.00 68.44 212 GLY A N 1
ATOM 1644 C CA . GLY A 1 212 ? -21.253 -0.189 48.938 1.00 68.44 212 GLY A CA 1
ATOM 1645 C C . GLY A 1 212 ? -20.424 -1.348 48.375 1.00 68.44 212 GLY A C 1
ATOM 1646 O O . GLY A 1 212 ? -20.861 -2.500 48.377 1.00 68.44 212 GLY A O 1
ATOM 1647 N N . ASP A 1 213 ? -19.226 -1.036 47.889 1.00 68.81 213 ASP A N 1
ATOM 1648 C CA . ASP A 1 213 ? -18.304 -1.992 47.253 1.00 68.81 213 ASP A CA 1
ATOM 1649 C C . ASP A 1 213 ? -17.424 -2.789 48.235 1.00 68.81 213 ASP A C 1
ATOM 1651 O O . ASP A 1 213 ? -16.594 -3.595 47.820 1.00 68.81 213 ASP A O 1
ATOM 1655 N N . GLY A 1 214 ? -17.605 -2.591 49.545 1.00 60.75 214 GLY A N 1
ATOM 1656 C CA . GLY A 1 214 ? -16.840 -3.289 50.582 1.00 60.75 214 GLY A CA 1
ATOM 1657 C C . GLY A 1 214 ? -15.413 -2.772 50.784 1.00 60.75 214 GLY A C 1
ATOM 1658 O O . GLY A 1 214 ? -14.676 -3.369 51.568 1.00 60.75 214 GLY A O 1
ATOM 1659 N N . VAL A 1 215 ? -15.028 -1.670 50.129 1.00 60.47 215 VAL A N 1
ATOM 1660 C CA . VAL A 1 215 ? -13.723 -1.025 50.324 1.00 60.47 215 VAL A CA 1
ATOM 1661 C C . VAL A 1 215 ? -13.914 0.319 51.029 1.00 60.47 215 VAL A C 1
ATOM 1663 O O . VAL A 1 215 ? -13.597 0.435 52.212 1.00 60.47 215 VAL A O 1
ATOM 1666 N N . ILE A 1 216 ? -14.456 1.329 50.334 1.00 52.28 216 ILE A N 1
ATOM 1667 C CA . ILE A 1 216 ? -14.708 2.675 50.897 1.00 52.28 216 ILE A CA 1
ATOM 1668 C C . ILE A 1 216 ? -15.782 3.476 50.134 1.00 52.28 216 ILE A C 1
ATOM 1670 O O . ILE A 1 216 ? -15.970 4.657 50.432 1.00 52.28 216 ILE A O 1
ATOM 1674 N N . SER A 1 217 ? -16.476 2.890 49.147 1.00 61.38 217 SER A N 1
ATOM 1675 C CA . SER A 1 217 ? -17.304 3.660 48.211 1.00 61.38 217 SER A CA 1
ATOM 1676 C C . SER A 1 217 ? -18.775 3.214 48.154 1.00 61.38 217 SER A C 1
ATOM 1678 O O . SER A 1 217 ? -19.123 2.045 48.328 1.00 61.38 217 SER A O 1
ATOM 1680 N N . PHE A 1 218 ? -19.651 4.192 47.903 1.00 73.56 218 PHE A N 1
ATOM 1681 C CA . PHE A 1 218 ? -21.066 4.077 47.542 1.00 73.56 218 PHE A CA 1
ATOM 1682 C C . PHE A 1 218 ? -21.277 3.134 46.348 1.00 73.56 218 PHE A C 1
ATOM 1684 O O . PHE A 1 218 ? -22.291 2.446 46.317 1.00 73.56 218 PHE A O 1
ATOM 1691 N N . GLY A 1 219 ? -20.301 3.048 45.434 1.00 80.56 219 GLY A N 1
ATOM 1692 C CA . GLY A 1 219 ? -20.110 1.964 44.465 1.00 80.56 219 GLY A CA 1
ATOM 1693 C C . GLY A 1 219 ? -21.287 1.637 43.545 1.00 80.56 219 GLY A C 1
ATOM 1694 O O . GLY A 1 219 ? -21.393 0.501 43.090 1.00 80.56 219 GLY A O 1
ATOM 1695 N N . VAL A 1 220 ? -22.196 2.581 43.286 1.00 88.81 220 VAL A N 1
ATOM 1696 C CA . VAL A 1 220 ? -23.438 2.323 42.540 1.00 88.81 220 VAL A CA 1
ATOM 1697 C C . VAL A 1 220 ? -23.512 3.221 41.313 1.00 88.81 220 VAL A C 1
ATOM 1699 O O . VAL A 1 220 ? -23.388 4.441 41.412 1.00 88.81 220 VAL A O 1
ATOM 1702 N N . ARG A 1 221 ? -23.752 2.619 40.143 1.00 90.88 221 ARG A N 1
ATOM 1703 C CA . ARG A 1 221 ? -23.990 3.367 38.903 1.00 90.88 221 ARG A CA 1
ATOM 1704 C C . ARG A 1 221 ? -25.320 4.122 38.948 1.00 90.88 221 ARG A C 1
ATOM 1706 O O . ARG A 1 221 ? -26.292 3.659 39.559 1.00 90.88 221 ARG A O 1
ATOM 1713 N N . ALA A 1 222 ? -25.371 5.279 38.296 1.00 92.38 222 ALA A N 1
ATOM 1714 C CA . ALA A 1 222 ? -26.513 6.191 38.314 1.00 92.38 222 ALA A CA 1
ATOM 1715 C C . ALA A 1 222 ? -27.845 5.512 37.949 1.00 92.38 222 ALA A C 1
ATOM 1717 O O . ALA A 1 222 ? -28.864 5.750 38.604 1.00 92.38 222 ALA A O 1
ATOM 1718 N N . SER A 1 223 ? -27.841 4.627 36.954 1.00 93.38 223 SER A N 1
ATOM 1719 C CA . SER A 1 223 ? -28.996 3.843 36.509 1.00 93.38 223 SER A CA 1
ATOM 1720 C C . SER A 1 223 ? -29.546 2.932 37.613 1.00 93.38 223 SER A C 1
ATOM 1722 O O . SER A 1 223 ? -30.758 2.879 37.846 1.00 93.38 223 SER A O 1
ATOM 1724 N N . THR A 1 224 ? -28.653 2.274 38.351 1.00 92.50 224 THR A N 1
ATOM 1725 C CA . THR A 1 224 ? -28.990 1.358 39.444 1.00 92.50 224 THR A CA 1
ATOM 1726 C C . THR A 1 224 ? -29.541 2.131 40.637 1.00 92.50 224 THR A C 1
ATOM 1728 O O . THR A 1 224 ? -30.582 1.761 41.190 1.00 92.50 224 THR A O 1
ATOM 1731 N N . LEU A 1 225 ? -28.916 3.260 40.991 1.00 92.69 225 LEU A N 1
ATOM 1732 C CA . LEU A 1 225 ? -29.433 4.136 42.042 1.00 92.69 225 LEU A CA 1
ATOM 1733 C C . LEU A 1 225 ? -30.819 4.679 41.679 1.00 92.69 225 LEU A C 1
ATOM 1735 O O . LEU A 1 225 ? -31.732 4.645 42.506 1.00 92.69 225 LEU A O 1
ATOM 1739 N N . LYS A 1 226 ? -31.002 5.134 40.435 1.00 94.19 226 LYS A N 1
ATOM 1740 C CA . LYS A 1 226 ? -32.289 5.625 39.931 1.00 94.19 226 LYS A CA 1
ATOM 1741 C C . LYS A 1 226 ? -33.388 4.580 40.115 1.00 94.19 226 LYS A C 1
ATOM 1743 O O . LYS A 1 226 ? -34.456 4.908 40.631 1.00 94.19 226 LYS A O 1
ATOM 1748 N N . ALA A 1 227 ? -33.130 3.327 39.742 1.00 94.50 227 ALA A N 1
ATOM 1749 C CA . ALA A 1 227 ? -34.088 2.238 39.912 1.00 94.50 227 ALA A CA 1
ATOM 1750 C C . ALA A 1 227 ? -34.422 1.981 41.393 1.00 94.50 227 ALA A C 1
ATOM 1752 O O . ALA A 1 227 ? -35.596 1.842 41.748 1.00 94.50 227 ALA A O 1
ATOM 1753 N N . ALA A 1 228 ? -33.421 1.972 42.276 1.00 93.38 228 ALA A N 1
ATOM 1754 C CA . ALA A 1 228 ? -33.631 1.790 43.713 1.00 93.38 228 ALA A CA 1
ATOM 1755 C C . ALA A 1 228 ? -34.479 2.921 44.324 1.00 93.38 228 ALA A C 1
ATOM 1757 O O . ALA A 1 228 ? -35.419 2.663 45.079 1.00 93.38 228 ALA A O 1
ATOM 1758 N N . ILE A 1 229 ? -34.205 4.172 43.946 1.00 94.25 229 ILE A N 1
ATOM 1759 C CA . ILE A 1 229 ? -34.951 5.347 44.414 1.00 94.25 229 ILE A CA 1
ATOM 1760 C C . ILE A 1 229 ? -36.399 5.316 43.925 1.00 94.25 229 ILE A C 1
ATOM 1762 O O . ILE A 1 229 ? -37.309 5.591 44.706 1.00 94.25 229 ILE A O 1
ATOM 1766 N N . ILE A 1 230 ? -36.639 4.953 42.661 1.00 95.06 230 ILE A N 1
ATOM 1767 C CA . ILE A 1 230 ? -38.001 4.812 42.124 1.00 95.06 230 ILE A CA 1
ATOM 1768 C C . ILE A 1 230 ? -38.792 3.785 42.946 1.00 95.06 230 ILE A C 1
ATOM 1770 O O . ILE A 1 230 ? -39.909 4.079 43.375 1.00 95.06 230 ILE A O 1
ATOM 1774 N N . ASN A 1 231 ? -38.201 2.622 43.229 1.00 93.75 231 ASN A N 1
ATOM 1775 C CA . ASN A 1 231 ? -38.842 1.578 44.033 1.00 93.75 231 ASN A CA 1
ATOM 1776 C C . ASN A 1 231 ? -39.124 2.026 45.472 1.00 93.75 231 ASN A C 1
ATOM 1778 O O . ASN A 1 231 ? -40.215 1.779 45.996 1.00 93.75 231 ASN A O 1
ATOM 1782 N N . LYS A 1 232 ? -38.179 2.730 46.104 1.00 93.19 232 LYS A N 1
ATOM 1783 C CA . LYS A 1 232 ? -38.386 3.319 47.431 1.00 93.19 232 LYS A CA 1
ATOM 1784 C C . LYS A 1 232 ? -39.563 4.292 47.419 1.00 93.19 232 LYS A C 1
ATOM 1786 O O . LYS A 1 232 ? -40.503 4.114 48.184 1.00 93.19 232 LYS A O 1
ATOM 1791 N N . ARG A 1 233 ? -39.548 5.282 46.520 1.00 94.00 233 ARG A N 1
ATOM 1792 C CA . ARG A 1 233 ? -40.605 6.305 46.423 1.00 94.00 233 ARG A CA 1
ATOM 1793 C C . ARG A 1 233 ? -41.977 5.690 46.146 1.00 94.00 233 ARG A C 1
ATOM 1795 O O . ARG A 1 233 ? -42.975 6.146 46.698 1.00 94.00 233 ARG A O 1
ATOM 1802 N N . TYR A 1 234 ? -42.032 4.647 45.319 1.00 93.88 234 TYR A N 1
ATOM 1803 C CA . TYR A 1 234 ? -43.255 3.882 45.083 1.00 93.88 234 TYR A CA 1
ATOM 1804 C C . TYR A 1 234 ? -43.776 3.216 46.366 1.00 93.88 234 TYR A C 1
ATOM 1806 O O . TYR A 1 234 ? -44.965 3.302 46.670 1.00 93.88 234 TYR A O 1
ATOM 1814 N N . THR A 1 235 ? -42.883 2.595 47.137 1.00 91.44 235 THR A N 1
ATOM 1815 C CA . THR A 1 235 ? -43.219 1.927 48.403 1.00 91.44 235 THR A CA 1
ATOM 1816 C C . THR A 1 235 ? -43.679 2.929 49.463 1.00 91.44 235 THR A C 1
ATOM 1818 O O . THR A 1 235 ? -44.711 2.717 50.096 1.00 91.44 235 THR A O 1
ATOM 1821 N N . ASP A 1 236 ? -42.980 4.056 49.602 1.00 90.88 236 ASP A N 1
ATOM 1822 C CA . ASP A 1 236 ? -43.339 5.131 50.533 1.00 90.88 236 ASP A CA 1
ATOM 1823 C C . ASP A 1 236 ? -44.724 5.712 50.220 1.00 90.88 236 ASP A C 1
ATOM 1825 O O . ASP A 1 236 ? -45.496 5.987 51.132 1.00 90.88 236 ASP A O 1
ATOM 1829 N N . ASN A 1 237 ? -45.066 5.873 48.937 1.00 90.94 237 ASN A N 1
ATOM 1830 C CA . ASN A 1 237 ? -46.389 6.347 48.528 1.00 90.94 237 ASN A CA 1
ATOM 1831 C C . ASN A 1 237 ? -47.505 5.327 48.778 1.00 90.94 237 ASN A C 1
ATOM 1833 O O . ASN A 1 237 ? -48.636 5.740 48.998 1.00 90.94 237 ASN A O 1
ATOM 1837 N N . LYS A 1 238 ? -47.218 4.020 48.747 1.00 88.75 238 LYS A N 1
ATOM 1838 C CA . LYS A 1 238 ? -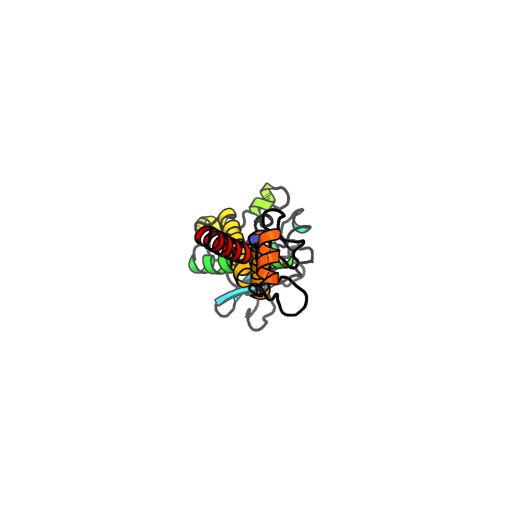48.205 2.982 49.089 1.00 88.75 238 LYS A CA 1
ATOM 1839 C C . LYS A 1 238 ? -48.533 2.923 50.581 1.00 88.75 238 LYS A C 1
ATOM 1841 O O . LYS A 1 238 ? -49.605 2.445 50.931 1.00 88.75 238 LYS A O 1
ATOM 1846 N N . ASN A 1 239 ? -47.601 3.350 51.429 1.00 78.75 239 ASN A N 1
ATOM 1847 C CA . ASN A 1 239 ? -47.710 3.273 52.887 1.00 78.75 239 ASN A CA 1
ATOM 1848 C C . ASN A 1 239 ? -48.167 4.598 53.534 1.00 78.75 239 ASN A C 1
ATOM 1850 O O . ASN A 1 239 ? -48.165 4.697 54.761 1.00 78.75 239 ASN A O 1
ATOM 1854 N N . LYS A 1 240 ? -48.512 5.608 52.725 1.00 70.19 240 LYS A N 1
ATOM 1855 C CA . LYS A 1 240 ? -49.174 6.854 53.141 1.00 70.19 240 LYS A CA 1
ATOM 1856 C C . LYS A 1 240 ? -50.684 6.711 53.026 1.00 70.19 240 LYS A C 1
ATOM 1858 O O . LYS A 1 240 ? -51.368 7.295 53.892 1.00 70.19 240 LYS A O 1
#

Secondary structure (DSSP, 8-state):
-EEEEEEE--BGGGTS-S--SSS-SPPTT-S-SSSGGGS--B-SEEEEE-TTS-EEEEE-S-TTSPPB-SSSGGGGT---EEEEE-SS--HHHHHHHHHHHHHHHHHHHHHHT--GGG--BHHHHHHTTSS-S--TTTTTGGGGT--HHHHHHHHHHHHHHHHHHS--HHHHHHHHHHHHHHHS-EE-STTTS-HHHHHHHHHHHHTTS----SSSS--EEHHHHHHHHHHHHHHHHHT-

Organism: NCBI:txid1076179

Sequence (240 aa):
MVHSTGANNPNLRRYVGPDDGLLGTASSSNWNTATPGGLEVCVHAFIGKLADCSIATYQTLPWNMRGWHAGGPANNSYIGFEICEDGLTDASYFFAVYQEAIDLCVYLCKLYGLTEQNIICHSEGYAKGIASNHADVMHWFPKHGKSMDTFRAAVKAALFEQEDEDMTQETFNTLMDTWQDQNDPLYRTLDDVPSYWKDDATALVKAGAIKGDGVISFGVRASTLKAAIINKRYTDNKNK

pLDDT: mean 92.46, std 8.69, range [52.28, 98.88]

Radius of gyration: 30.94 Å; chains: 1; bounding box: 75×40×78 Å

InterPro domains:
  IPR002502 N-acetylmuramoyl-L-alanine amidase domain [PF01510] (29-134)
  IPR002502 N-acetylmuramoyl-L-alanine amidase domain [SM00644] (7-143)
  IPR002502 N-acetylmuramoyl-L-alanine amidase domain [cd06583] (31-140)
  IPR036505 N-acetylmuramoyl-L-alanine amidase/PGRP domain superfamily [G3DSA:3.40.80.10] (1-171)
  IPR036505 N-acetylmuramoyl-L-alanine amidase/PGRP domain superfamily [SSF55846] (3-157)
  IPR051206 N-acetylmuramoyl-L-alanine amidase 2 [PTHR30417] (38-178)